Protein AF-J9D2C6-F1 (afdb_monomer_lite)

Foldseek 3Di:
DDPDDDQQEQAAPDDPVSLVVNVVVLCPDPCLVVDALVVVLVSRLVRYDPVSVVVSVVCVVVVNDDRDNVVSSVVSVCRRDVLDPVNLDDDPPDDPLRSLVVVVLSCVVSVPFQQSVLVVVCVDDDDPVLNVLSVVVRGDSVVSSVVVVVVVCVVPPDDDDDPDPDDPCVSQVVQQVDAAPQPRHGNHHVSPDPDDRPPCPPPVPPDDPFPWDWDQAPNDTDTDTDDPDDPDDDDDPVCVVSNPQPDKDWDWDWDADPVRDIDIDIDIDGD

Organism: Edhazardia aedis (strain USNM 41457) (NCBI:txid1003232)

Structure (mmCIF, N/CA/C/O backbone):
data_AF-J9D2C6-F1
#
_entry.id   AF-J9D2C6-F1
#
loop_
_atom_site.group_PDB
_atom_site.id
_atom_site.type_symbol
_atom_site.label_atom_id
_atom_site.label_alt_id
_atom_site.label_comp_id
_atom_site.label_asym_id
_atom_site.label_entity_id
_atom_site.label_seq_id
_atom_site.pdbx_PDB_ins_code
_atom_site.Cartn_x
_atom_site.Cartn_y
_atom_site.Cartn_z
_atom_site.occupancy
_atom_site.B_iso_or_equiv
_atom_site.auth_seq_id
_atom_site.auth_comp_id
_atom_site.auth_asym_id
_atom_site.auth_atom_id
_atom_site.pdbx_PDB_model_num
ATOM 1 N N . MET A 1 1 ? -28.017 14.863 22.945 1.00 35.84 1 MET A N 1
ATOM 2 C CA . MET A 1 1 ? -27.064 13.759 23.192 1.00 35.84 1 MET A CA 1
ATOM 3 C C . MET A 1 1 ? -25.724 14.142 22.586 1.00 35.84 1 MET A C 1
ATOM 5 O O . MET A 1 1 ? -25.708 14.718 21.509 1.00 35.84 1 MET A O 1
ATOM 9 N N . HIS A 1 2 ? -24.656 13.947 23.353 1.00 35.62 2 HIS A N 1
ATOM 10 C CA . HIS A 1 2 ? -23.334 14.565 23.237 1.00 35.62 2 HIS A CA 1
ATOM 11 C C . HIS A 1 2 ? -22.773 14.810 21.823 1.00 35.62 2 HIS A C 1
ATOM 13 O O . HIS A 1 2 ? -22.498 13.876 21.075 1.00 35.62 2 HIS A O 1
ATOM 19 N N . GLN A 1 3 ? -22.466 16.077 21.524 1.00 50.59 3 GLN A N 1
ATOM 20 C CA . GLN A 1 3 ? -21.352 16.417 20.639 1.00 50.59 3 GLN A CA 1
ATOM 21 C C . GLN A 1 3 ? -20.058 16.180 21.430 1.00 50.59 3 GLN A C 1
ATOM 23 O O . GLN A 1 3 ? -19.682 17.002 22.260 1.00 50.59 3 GLN A O 1
ATOM 28 N N . LEU A 1 4 ? -19.404 15.036 21.230 1.00 39.62 4 LEU A N 1
ATOM 29 C CA . LEU A 1 4 ? -18.098 14.744 21.823 1.00 39.62 4 LEU A CA 1
ATOM 30 C C . LEU A 1 4 ? -17.151 14.227 20.739 1.00 39.62 4 LEU A C 1
ATOM 32 O O . LEU A 1 4 ? -17.376 13.160 20.176 1.00 39.62 4 LEU A O 1
ATOM 36 N N . GLY A 1 5 ? -16.093 15.005 20.490 1.00 53.59 5 GLY A N 1
ATOM 37 C CA . GLY A 1 5 ? -14.896 14.614 19.745 1.00 53.59 5 GLY A CA 1
ATOM 38 C C . GLY A 1 5 ? -15.075 14.484 18.231 1.00 53.59 5 GLY A C 1
ATOM 39 O O . GLY A 1 5 ? -15.949 13.780 17.729 1.00 53.59 5 GLY A O 1
ATOM 40 N N . ARG A 1 6 ? -14.182 15.114 17.460 1.00 64.56 6 ARG A N 1
ATOM 41 C CA . ARG A 1 6 ? -13.988 14.732 16.056 1.00 64.56 6 ARG A CA 1
ATOM 42 C C . ARG A 1 6 ? -13.635 13.240 16.042 1.00 64.56 6 ARG A C 1
ATOM 44 O O . ARG A 1 6 ? -12.713 12.838 16.745 1.00 64.56 6 ARG A O 1
ATOM 51 N N . LYS A 1 7 ? -14.378 12.423 15.285 1.00 66.88 7 LYS A N 1
ATOM 52 C CA . LYS A 1 7 ? -14.065 10.991 15.138 1.00 66.88 7 LYS A CA 1
ATOM 53 C C . LYS A 1 7 ? -12.608 10.852 14.672 1.00 66.88 7 LYS A C 1
ATOM 55 O O . LYS A 1 7 ? -12.226 11.624 13.787 1.00 66.88 7 LYS A O 1
ATOM 60 N N . PRO A 1 8 ? -11.823 9.914 15.234 1.00 73.75 8 PRO A N 1
ATOM 61 C CA . PRO A 1 8 ? -10.449 9.721 14.800 1.00 73.75 8 PRO A CA 1
ATOM 62 C C . PRO A 1 8 ? -10.447 9.359 13.314 1.00 73.75 8 PRO A C 1
ATOM 64 O O . PRO A 1 8 ? -11.381 8.707 12.849 1.00 73.75 8 PRO A O 1
ATOM 67 N N . ILE A 1 9 ? -9.460 9.839 12.554 1.00 87.56 9 ILE A N 1
ATOM 68 C CA . ILE A 1 9 ? -9.399 9.629 11.098 1.00 87.56 9 ILE A CA 1
ATOM 69 C C . ILE A 1 9 ? -8.106 8.909 10.742 1.00 87.56 9 ILE A C 1
ATOM 71 O O . ILE A 1 9 ? -7.056 9.541 10.610 1.00 87.56 9 ILE A O 1
ATOM 75 N N . PHE A 1 10 ? -8.202 7.599 10.523 1.00 94.19 10 PHE A N 1
ATOM 76 C CA . PHE A 1 10 ? -7.082 6.784 10.054 1.00 94.19 10 PHE A CA 1
ATOM 77 C C . PHE A 1 10 ? -6.901 6.961 8.545 1.00 94.19 10 PHE A C 1
ATOM 79 O O . PHE A 1 10 ? -7.812 6.690 7.761 1.00 94.19 10 PHE A O 1
ATOM 86 N N . ARG A 1 11 ? -5.731 7.430 8.117 1.00 92.19 11 ARG A N 1
ATOM 87 C CA . ARG A 1 11 ? -5.411 7.658 6.702 1.00 92.19 11 ARG A CA 1
ATOM 88 C C . ARG A 1 11 ? -3.930 7.426 6.431 1.00 92.19 11 ARG A C 1
ATOM 90 O O . ARG A 1 11 ? -3.124 7.394 7.355 1.00 92.19 11 ARG A O 1
ATOM 97 N N . ARG A 1 12 ? -3.566 7.300 5.156 1.00 89.94 12 ARG A N 1
ATOM 98 C CA . ARG A 1 12 ? -2.158 7.253 4.736 1.00 89.94 12 ARG A CA 1
ATOM 99 C C . ARG A 1 12 ? -1.454 8.590 4.999 1.00 89.94 12 ARG A C 1
ATOM 101 O O . ARG A 1 12 ? -2.098 9.640 4.990 1.00 89.94 12 ARG A O 1
ATOM 108 N N . GLY A 1 13 ? -0.144 8.535 5.232 1.00 86.94 13 GLY A N 1
ATOM 109 C CA . GLY A 1 13 ? 0.701 9.709 5.469 1.00 86.94 13 GLY A CA 1
ATOM 110 C C . GLY A 1 13 ? 0.558 10.320 6.867 1.00 86.94 13 GLY A C 1
ATOM 111 O O . GLY A 1 13 ? 0.832 11.502 7.056 1.00 86.94 13 GLY A O 1
ATOM 112 N N . MET A 1 14 ? 0.087 9.557 7.858 1.00 90.31 14 MET A N 1
ATOM 113 C CA . MET A 1 14 ? 0.054 10.032 9.245 1.00 90.31 14 MET A CA 1
ATOM 114 C C . MET A 1 14 ? 1.447 9.962 9.882 1.00 90.31 14 MET A C 1
ATOM 116 O O . MET A 1 14 ? 2.245 9.089 9.557 1.00 90.31 14 MET A O 1
ATOM 120 N N . SER A 1 15 ? 1.729 10.850 10.839 1.00 92.12 15 SER A N 1
ATOM 121 C CA . SER A 1 15 ? 2.907 10.715 11.703 1.00 92.12 15 SER A CA 1
ATOM 122 C C . SER A 1 15 ? 2.671 9.648 12.777 1.00 92.12 15 SER A C 1
ATOM 124 O O . SER A 1 15 ? 1.530 9.418 13.189 1.00 92.12 15 SER A O 1
ATOM 126 N N . GLU A 1 16 ? 3.741 9.028 13.292 1.00 91.56 16 GLU A N 1
ATOM 127 C CA . GLU A 1 16 ? 3.624 8.040 14.379 1.00 91.56 16 GLU A CA 1
ATOM 128 C C . GLU A 1 16 ? 2.909 8.605 15.607 1.00 91.56 16 GLU A C 1
ATOM 130 O O . GLU A 1 16 ? 2.091 7.921 16.220 1.00 91.56 16 GLU A O 1
ATOM 135 N N . LYS A 1 17 ? 3.201 9.862 15.958 1.00 92.44 17 LYS A N 1
ATOM 136 C CA . LYS A 1 17 ? 2.565 10.546 17.084 1.00 92.44 17 LYS A CA 1
ATOM 137 C C . LYS A 1 17 ? 1.059 10.665 16.869 1.00 92.44 17 LYS A C 1
ATOM 139 O O . LYS A 1 17 ? 0.297 10.276 17.748 1.00 92.44 17 LYS A O 1
ATOM 144 N N . ASN A 1 18 ? 0.636 11.160 15.705 1.00 91.25 18 ASN A N 1
ATOM 145 C CA . ASN A 1 18 ? -0.784 11.347 15.413 1.00 91.25 18 ASN A CA 1
ATOM 146 C C . ASN A 1 18 ? -1.513 10.006 15.388 1.00 91.25 18 ASN A C 1
ATOM 148 O O . ASN A 1 18 ? -2.564 9.878 16.000 1.00 91.25 18 ASN A O 1
ATOM 152 N N . LEU A 1 19 ? -0.925 8.984 14.767 1.00 94.00 19 LEU A N 1
ATOM 153 C CA . LEU A 1 19 ? -1.517 7.653 14.738 1.00 94.00 19 LEU A CA 1
ATOM 154 C C . LEU A 1 19 ? -1.694 7.054 16.144 1.00 94.00 19 LEU A C 1
ATOM 156 O O . LEU A 1 19 ? -2.744 6.486 16.439 1.00 94.00 19 LEU A O 1
ATOM 160 N N . LYS A 1 20 ? -0.694 7.202 17.023 1.00 93.75 20 LYS A N 1
ATOM 161 C CA . LYS A 1 20 ? -0.788 6.762 18.425 1.00 93.75 20 LYS A CA 1
ATOM 162 C C . LYS A 1 20 ? -1.892 7.503 19.179 1.00 93.75 20 LYS A C 1
ATOM 164 O O . LYS A 1 20 ? -2.616 6.867 19.937 1.00 93.75 20 LYS A O 1
ATOM 169 N N . ILE A 1 21 ? -2.041 8.810 18.945 1.00 92.31 21 ILE A N 1
ATOM 170 C CA . ILE A 1 21 ? -3.141 9.603 19.508 1.00 92.31 21 ILE A CA 1
ATOM 171 C C . ILE A 1 21 ? -4.486 9.053 19.020 1.00 92.31 21 ILE A C 1
ATOM 173 O O . ILE A 1 21 ? -5.340 8.765 19.850 1.00 92.31 21 ILE A O 1
ATOM 177 N N . GLU A 1 22 ? -4.671 8.830 17.715 1.00 93.75 22 GLU A N 1
ATOM 178 C CA . GLU A 1 22 ? -5.946 8.317 17.187 1.00 93.75 22 GLU A CA 1
ATOM 179 C C . GLU A 1 22 ? -6.296 6.926 17.737 1.00 93.75 22 GLU A C 1
ATOM 181 O O . GLU A 1 22 ? -7.450 6.673 18.089 1.00 93.75 22 GLU A O 1
ATOM 186 N N . PHE A 1 23 ? -5.312 6.027 17.863 1.00 94.81 23 PHE A N 1
ATOM 187 C CA . PHE A 1 23 ? -5.527 4.730 18.510 1.00 94.81 23 PHE A CA 1
ATOM 188 C C . PHE A 1 23 ? -5.900 4.873 19.982 1.00 94.81 23 PHE A C 1
ATOM 190 O O . PHE A 1 23 ? -6.826 4.204 20.426 1.00 94.81 23 PHE A O 1
ATOM 197 N N . PHE A 1 24 ? -5.226 5.754 20.722 1.00 93.19 24 PHE A N 1
ATOM 198 C CA . PHE A 1 24 ? -5.540 6.008 22.125 1.00 93.19 24 PHE A CA 1
ATOM 199 C C . PHE A 1 24 ? -6.967 6.551 22.294 1.00 93.19 24 PHE A C 1
ATOM 201 O O . PHE A 1 24 ? -7.720 6.063 23.133 1.00 93.19 24 PHE A O 1
ATOM 208 N N . MET A 1 25 ? -7.373 7.502 21.445 1.00 92.00 25 MET A N 1
ATOM 209 C CA . MET A 1 25 ? -8.734 8.047 21.447 1.00 92.00 25 MET A CA 1
ATOM 210 C C . MET A 1 25 ? -9.785 6.986 21.098 1.00 92.00 25 MET A C 1
ATOM 212 O O . MET A 1 25 ? -10.877 7.004 21.658 1.00 92.00 25 MET A O 1
ATOM 216 N N . LEU A 1 26 ? -9.470 6.060 20.185 1.00 91.94 26 LEU A N 1
ATOM 217 C CA . LEU A 1 26 ? -10.351 4.947 19.825 1.00 91.94 26 LEU A CA 1
ATOM 218 C C . LEU A 1 26 ? -10.494 3.934 20.969 1.00 91.94 26 LEU A C 1
ATOM 220 O O . LEU A 1 26 ? -11.609 3.532 21.293 1.00 91.94 26 LEU A O 1
ATOM 224 N N . GLU A 1 27 ? -9.373 3.518 21.559 1.00 91.75 27 GLU A N 1
ATOM 225 C CA . GLU A 1 27 ? -9.326 2.511 22.625 1.00 91.75 27 GLU A CA 1
ATOM 226 C C . GLU A 1 27 ? -9.949 3.025 23.935 1.00 91.75 27 GLU A C 1
ATOM 228 O O . GLU A 1 27 ? -10.437 2.229 24.735 1.00 91.75 27 GLU A O 1
ATOM 233 N N . GLY A 1 28 ? -9.999 4.348 24.123 1.00 88.69 28 GLY A N 1
ATOM 234 C CA . GLY A 1 28 ? -10.695 5.011 25.227 1.00 88.69 28 GLY A CA 1
ATOM 235 C C . GLY A 1 28 ? -12.205 5.201 25.033 1.00 88.69 28 GLY A C 1
ATOM 236 O O . GLY A 1 28 ? -12.854 5.742 25.927 1.00 88.69 28 GLY A O 1
ATOM 237 N N . LEU A 1 29 ? -12.782 4.799 23.892 1.00 88.12 29 LEU A N 1
ATOM 238 C CA . LEU A 1 29 ? -14.234 4.854 23.707 1.00 88.12 29 LEU A CA 1
ATOM 239 C C . LEU A 1 29 ? -14.937 3.877 24.649 1.00 88.12 29 LEU A C 1
ATOM 241 O O . LEU A 1 29 ? -14.507 2.734 24.828 1.00 88.12 29 LEU A O 1
ATOM 245 N N . ASP A 1 30 ? -16.072 4.314 25.190 1.00 86.56 30 ASP A N 1
ATOM 246 C CA . ASP A 1 30 ? -16.874 3.475 26.069 1.00 86.56 30 ASP A CA 1
ATOM 247 C C . ASP A 1 30 ? -17.292 2.169 25.369 1.00 86.56 30 ASP A C 1
ATOM 249 O O . ASP A 1 30 ? -17.636 2.139 24.181 1.00 86.56 30 ASP A O 1
ATOM 253 N N . GLY A 1 31 ? -17.176 1.062 26.099 1.00 87.00 31 GLY A N 1
ATOM 254 C CA . GLY A 1 31 ? -17.423 -0.284 25.589 1.00 87.00 31 GLY A CA 1
ATOM 255 C C . GLY A 1 31 ? -16.422 -0.807 24.546 1.00 87.00 31 GLY A C 1
ATOM 256 O O . GLY A 1 31 ? -16.594 -1.938 24.095 1.00 87.00 31 GLY A O 1
ATOM 257 N N . PHE A 1 32 ? -15.370 -0.070 24.155 1.00 90.50 32 PHE A N 1
ATOM 258 C CA . PHE A 1 32 ? -14.419 -0.549 23.136 1.00 90.50 32 PHE A CA 1
ATOM 259 C C . PHE A 1 32 ? -13.706 -1.837 23.561 1.00 90.50 32 PHE A C 1
ATOM 261 O O . PHE A 1 32 ? -13.632 -2.794 22.791 1.00 90.50 32 PHE A O 1
ATOM 268 N N . ASN A 1 33 ? -13.223 -1.897 24.803 1.00 88.19 33 ASN A N 1
ATOM 269 C CA . ASN A 1 33 ? -12.476 -3.053 25.302 1.00 88.19 33 ASN A CA 1
ATOM 270 C C . ASN A 1 33 ? -13.315 -4.339 25.342 1.00 88.19 33 ASN A C 1
ATOM 272 O O . ASN A 1 33 ? -12.767 -5.412 25.083 1.00 88.19 33 ASN A O 1
ATOM 276 N N . GLY A 1 34 ? -14.626 -4.221 25.577 1.00 89.00 34 GLY A N 1
ATOM 277 C CA . GLY A 1 34 ? -15.567 -5.345 25.617 1.00 89.00 34 GLY A CA 1
ATOM 278 C C . GLY A 1 34 ? -16.020 -5.860 24.247 1.00 89.00 34 GLY A C 1
ATOM 279 O O . GLY A 1 34 ? -16.673 -6.897 24.183 1.00 89.00 34 GLY A O 1
ATOM 280 N N . LYS A 1 35 ? -15.685 -5.170 23.148 1.00 92.12 35 LYS A N 1
ATOM 281 C CA . LYS A 1 35 ? -16.020 -5.618 21.787 1.00 92.12 35 LYS A CA 1
ATOM 282 C C . LYS A 1 35 ? -15.174 -6.816 21.355 1.00 92.12 35 LYS A C 1
ATOM 284 O O . LYS A 1 35 ? -14.002 -6.941 21.733 1.00 92.12 35 LYS A O 1
ATOM 289 N N . ASP A 1 36 ? -15.756 -7.652 20.500 1.00 95.00 36 ASP A N 1
ATOM 290 C CA . ASP A 1 36 ? -15.035 -8.713 19.801 1.00 95.00 36 ASP A CA 1
ATOM 291 C C . ASP A 1 36 ? -13.979 -8.122 18.847 1.00 95.00 36 ASP A C 1
ATOM 293 O O . ASP A 1 36 ? -14.018 -6.943 18.470 1.00 95.00 36 ASP A O 1
ATOM 297 N N . THR A 1 37 ? -12.995 -8.934 18.452 1.00 94.00 37 THR A N 1
ATOM 298 C CA . THR A 1 37 ? -11.908 -8.459 17.584 1.00 94.00 37 THR A CA 1
ATOM 299 C C . THR A 1 37 ? -12.453 -7.917 16.262 1.00 94.00 37 THR A C 1
ATOM 301 O O . THR A 1 37 ? -12.012 -6.867 15.794 1.00 94.00 37 THR A O 1
ATOM 304 N N . ARG A 1 38 ? -13.463 -8.575 15.680 1.00 94.94 38 ARG A N 1
ATOM 305 C CA . ARG A 1 38 ? -14.041 -8.174 14.395 1.00 94.94 38 ARG A CA 1
ATOM 306 C C . ARG A 1 38 ? -14.782 -6.838 14.483 1.00 94.94 38 ARG A C 1
ATOM 308 O O . ARG A 1 38 ? -14.632 -6.031 13.556 1.00 94.94 38 ARG A O 1
ATOM 315 N N . ALA A 1 39 ? -15.524 -6.544 15.556 1.00 94.25 39 ALA A N 1
ATOM 316 C CA . ALA A 1 39 ? -16.101 -5.213 15.736 1.00 94.25 39 ALA A CA 1
ATOM 317 C C . ALA A 1 39 ? -15.014 -4.175 16.011 1.00 94.25 39 ALA A C 1
ATOM 319 O O . ALA A 1 39 ? -15.063 -3.113 15.398 1.00 94.25 39 ALA A O 1
ATOM 320 N N . LYS A 1 40 ? -13.987 -4.478 16.821 1.00 95.38 40 LYS A N 1
ATOM 321 C CA . LYS A 1 40 ? -12.846 -3.559 17.033 1.00 95.38 40 LYS A CA 1
ATOM 322 C C . LYS A 1 40 ? -12.195 -3.144 15.710 1.00 95.38 40 LYS A C 1
ATOM 324 O O . LYS A 1 40 ? -11.980 -1.957 15.474 1.00 95.38 40 LYS A O 1
ATOM 329 N N . MET A 1 41 ? -11.960 -4.095 14.806 1.00 96.38 41 MET A N 1
ATOM 330 C CA . MET A 1 41 ? -11.455 -3.816 13.454 1.00 96.38 41 MET A CA 1
ATOM 331 C C . MET A 1 41 ? -12.410 -2.940 12.635 1.00 96.38 41 MET A C 1
ATOM 333 O O . MET A 1 41 ? -11.985 -1.999 11.964 1.00 96.38 41 MET A O 1
ATOM 337 N N . THR A 1 42 ? -13.712 -3.215 12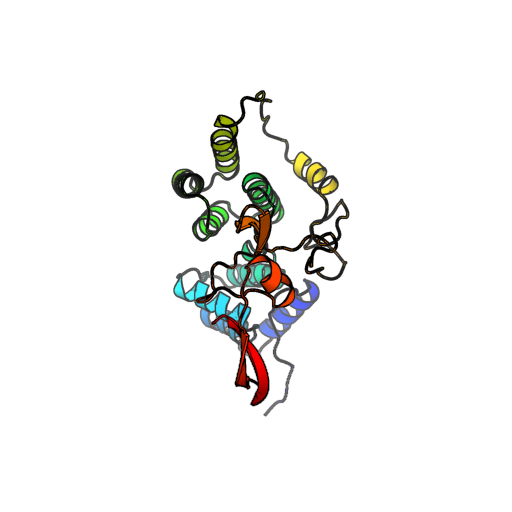.721 1.00 94.50 42 THR A N 1
ATOM 338 C CA . THR A 1 42 ? -14.751 -2.446 12.016 1.00 94.50 42 THR A CA 1
ATOM 339 C C . THR A 1 42 ? -14.808 -1.001 12.502 1.00 94.50 42 THR A C 1
ATOM 341 O O . THR A 1 42 ? -14.972 -0.088 11.697 1.00 94.50 42 THR A O 1
ATOM 344 N N . GLU A 1 43 ? -14.622 -0.767 13.803 1.00 94.00 43 GLU A N 1
ATOM 345 C CA . GLU A 1 43 ? -14.589 0.580 14.376 1.00 94.00 43 GLU A CA 1
ATOM 346 C C . GLU A 1 43 ? -13.454 1.425 13.782 1.00 94.00 43 GLU A C 1
ATOM 348 O O . GLU A 1 43 ? -13.663 2.619 13.543 1.00 94.00 43 GLU A O 1
ATOM 353 N N . VAL A 1 44 ? -12.295 0.813 13.500 1.00 94.88 44 VAL A N 1
ATOM 354 C CA . VAL A 1 44 ? -11.184 1.456 12.778 1.00 94.88 44 VAL A CA 1
ATOM 355 C C . VAL A 1 44 ? -11.578 1.744 11.334 1.00 94.88 44 VAL A C 1
ATOM 357 O O . VAL A 1 44 ? -11.414 2.873 10.880 1.00 94.88 44 VAL A O 1
ATOM 360 N N . ALA A 1 45 ? -12.133 0.756 10.623 1.00 93.94 45 ALA A N 1
ATOM 361 C CA . ALA A 1 45 ? -12.500 0.892 9.214 1.00 93.94 45 ALA A CA 1
ATOM 362 C C . ALA A 1 45 ? -13.538 2.001 8.975 1.00 93.94 45 ALA A C 1
ATOM 364 O O . ALA A 1 45 ? -13.344 2.858 8.116 1.00 93.94 45 ALA A O 1
ATOM 365 N N . ILE A 1 46 ? -14.597 2.054 9.790 1.00 92.50 46 ILE A N 1
ATOM 366 C CA . ILE A 1 46 ? -15.642 3.094 9.728 1.00 92.50 46 ILE A CA 1
ATOM 367 C C . ILE A 1 46 ? -15.056 4.499 9.932 1.00 92.50 46 ILE A C 1
ATOM 369 O O . ILE A 1 46 ? -15.561 5.481 9.388 1.00 92.50 46 ILE A O 1
ATOM 373 N N . ARG A 1 47 ? -13.990 4.592 10.727 1.00 92.56 47 ARG A N 1
ATOM 374 C CA . ARG A 1 47 ? -13.269 5.826 11.058 1.00 92.56 47 ARG A CA 1
ATOM 375 C C . ARG A 1 47 ? -12.066 6.071 10.142 1.00 92.56 47 ARG A C 1
ATOM 377 O O . ARG A 1 47 ? -11.303 7.006 10.352 1.00 92.56 47 ARG A O 1
ATOM 384 N N . GLY A 1 48 ? -11.879 5.239 9.126 1.00 92.25 48 GLY A N 1
ATOM 385 C CA . GLY A 1 48 ? -10.821 5.383 8.143 1.00 92.25 48 GLY A CA 1
ATOM 386 C C . GLY A 1 48 ? -11.199 6.285 6.973 1.00 92.25 48 GLY A C 1
ATOM 387 O O . GLY A 1 48 ? -12.372 6.536 6.691 1.00 92.25 48 GLY A O 1
ATOM 388 N N . SER A 1 49 ? -10.178 6.730 6.242 1.00 92.94 49 SER A N 1
ATOM 389 C CA . SER A 1 49 ? -10.321 7.238 4.874 1.00 92.94 49 SER A CA 1
ATOM 390 C C . SER A 1 49 ? -10.936 6.188 3.943 1.00 92.94 49 SER A C 1
ATOM 392 O O . SER A 1 49 ? -10.862 4.996 4.237 1.00 92.94 49 SER A O 1
ATOM 394 N N . GLU A 1 50 ? -11.436 6.605 2.779 1.00 90.75 50 GLU A N 1
ATOM 395 C CA . GLU A 1 50 ? -12.009 5.684 1.784 1.00 90.75 50 GLU A CA 1
ATOM 396 C C . GLU A 1 50 ? -11.031 4.570 1.381 1.00 90.75 50 GLU A C 1
ATOM 398 O O . GLU A 1 50 ? -11.359 3.394 1.497 1.00 90.75 50 GLU A O 1
ATOM 403 N N . ASN A 1 51 ? -9.769 4.924 1.117 1.00 89.75 51 ASN A N 1
ATOM 404 C CA . ASN A 1 51 ? -8.703 3.959 0.823 1.00 89.75 51 ASN A CA 1
ATOM 405 C C . ASN A 1 51 ? -8.498 2.912 1.935 1.00 89.75 51 ASN A C 1
ATOM 407 O O . ASN A 1 51 ? -8.004 1.821 1.671 1.00 89.75 51 ASN A O 1
ATOM 411 N N . LEU A 1 52 ? -8.803 3.252 3.194 1.00 92.62 52 LEU A N 1
ATOM 412 C CA . LEU A 1 52 ? -8.688 2.317 4.318 1.00 92.62 52 LEU A CA 1
ATOM 413 C C . LEU A 1 52 ? -9.889 1.371 4.368 1.00 92.62 52 LEU A C 1
ATOM 415 O O . LEU A 1 52 ? -9.717 0.202 4.702 1.00 92.62 52 LEU A O 1
ATOM 419 N N . LYS A 1 53 ? -11.086 1.853 4.020 1.00 94.00 53 LYS A N 1
ATOM 420 C CA . LYS A 1 53 ? -12.286 1.015 3.918 1.00 94.00 53 LYS A CA 1
ATOM 421 C C . LYS A 1 53 ? -12.161 0.011 2.781 1.00 94.00 53 LYS A C 1
ATOM 423 O O . LYS A 1 53 ? -12.444 -1.159 3.003 1.00 94.00 53 LYS A O 1
ATOM 428 N N . GLU A 1 54 ? -11.698 0.453 1.611 1.00 92.12 54 GLU A N 1
ATOM 429 C CA . GLU A 1 54 ? -11.406 -0.429 0.475 1.00 92.12 54 GLU A CA 1
ATOM 430 C C . GLU A 1 54 ? -10.372 -1.486 0.871 1.00 92.12 54 GLU A C 1
ATOM 432 O O . GLU A 1 54 ? -10.625 -2.680 0.738 1.00 92.12 54 GLU A O 1
ATOM 437 N N . TRP A 1 55 ? -9.257 -1.062 1.476 1.00 92.75 55 TRP A N 1
ATOM 438 C CA . TRP A 1 55 ? -8.229 -1.974 1.983 1.00 92.75 55 TRP A CA 1
ATOM 439 C C . TRP A 1 55 ? -8.776 -2.982 3.007 1.00 92.75 55 TRP A C 1
ATOM 441 O O . TRP A 1 55 ? -8.439 -4.164 2.967 1.00 92.75 55 TRP A O 1
ATOM 451 N N . PHE A 1 56 ? -9.648 -2.540 3.915 1.00 95.19 56 PHE A N 1
ATOM 452 C CA . PHE A 1 56 ? -10.291 -3.414 4.892 1.00 95.19 56 PHE A CA 1
ATOM 453 C C . PHE A 1 56 ? -11.261 -4.411 4.242 1.00 95.19 56 PHE A C 1
ATOM 455 O O . PHE A 1 56 ? -11.298 -5.577 4.635 1.00 95.19 56 PHE A O 1
ATOM 462 N N . TYR A 1 57 ? -12.027 -3.966 3.243 1.00 94.31 57 TYR A N 1
ATOM 463 C CA . TYR A 1 57 ? -12.921 -4.815 2.461 1.00 94.31 57 TYR A CA 1
ATOM 464 C C . TYR A 1 57 ? -12.144 -5.892 1.699 1.00 94.31 57 TYR A C 1
ATOM 466 O O . TYR A 1 57 ? -12.494 -7.064 1.807 1.00 94.31 57 TYR A O 1
ATOM 474 N N . GLU A 1 58 ? -11.063 -5.525 1.005 1.00 90.69 58 GLU A N 1
ATOM 475 C CA . GLU A 1 58 ? -10.206 -6.473 0.284 1.00 90.69 58 GLU A CA 1
ATOM 476 C C . GLU A 1 58 ? -9.630 -7.538 1.223 1.00 90.69 58 GLU A C 1
ATOM 478 O O . GLU A 1 58 ? -9.685 -8.725 0.915 1.00 90.69 58 GLU A O 1
ATOM 483 N N . LEU A 1 59 ? -9.136 -7.142 2.403 1.00 91.00 59 LEU A N 1
ATOM 484 C CA . LEU A 1 59 ? -8.643 -8.095 3.402 1.00 91.00 59 LEU A CA 1
ATOM 485 C C . LEU A 1 59 ? -9.731 -9.045 3.902 1.00 91.00 59 LEU A C 1
ATOM 487 O O . LEU A 1 59 ? -9.450 -10.218 4.134 1.00 91.00 59 LEU A O 1
ATOM 491 N N . GLY A 1 60 ? -10.951 -8.542 4.093 1.00 92.62 60 GLY A N 1
ATOM 492 C CA . GLY A 1 60 ? -12.093 -9.361 4.486 1.00 92.62 60 GLY A CA 1
ATOM 493 C C . GLY A 1 60 ? -12.514 -10.336 3.389 1.00 92.62 60 GLY A C 1
ATOM 494 O O . GLY A 1 60 ? -12.731 -11.507 3.679 1.00 92.62 60 GLY A O 1
ATOM 495 N N . SER A 1 61 ? -12.585 -9.866 2.142 1.00 91.50 61 SER A N 1
ATOM 496 C CA . SER A 1 61 ? -12.951 -10.679 0.978 1.00 91.50 61 SER A CA 1
ATOM 497 C C . SER A 1 61 ? -11.913 -11.756 0.658 1.00 91.50 61 SER A C 1
ATOM 499 O O . SER A 1 61 ? -12.282 -12.822 0.181 1.00 91.50 61 SER A O 1
ATOM 501 N N . ASP A 1 62 ? -10.632 -11.482 0.915 1.00 87.88 62 ASP A N 1
ATOM 502 C CA . ASP A 1 62 ? -9.526 -12.424 0.714 1.00 87.88 62 ASP A CA 1
ATOM 503 C C . ASP A 1 62 ? -9.311 -13.373 1.919 1.00 87.88 62 ASP A C 1
ATOM 505 O O . ASP A 1 62 ? -8.335 -14.121 1.918 1.00 87.88 62 ASP A O 1
ATOM 509 N N . GLU A 1 63 ? -10.147 -13.311 2.966 1.00 90.62 63 GLU A N 1
ATOM 510 C CA . GLU A 1 63 ? -9.984 -14.063 4.229 1.00 90.62 63 GLU A CA 1
ATOM 511 C C . GLU A 1 63 ? -8.621 -13.834 4.923 1.00 90.62 63 GLU A C 1
ATOM 513 O O . GLU A 1 63 ? -8.062 -14.705 5.585 1.00 90.62 63 GLU A O 1
ATOM 518 N N . LYS A 1 64 ? -8.069 -12.621 4.792 1.00 88.94 64 LYS A N 1
ATOM 519 C CA . LYS A 1 64 ? -6.750 -12.217 5.324 1.00 88.94 64 LYS A CA 1
ATOM 520 C C . LYS A 1 64 ? -6.820 -11.324 6.559 1.00 88.94 64 LYS A C 1
ATOM 522 O O . LYS A 1 64 ? -5.803 -10.768 6.979 1.00 88.94 64 LYS A O 1
ATOM 527 N N . LEU A 1 65 ? -8.007 -11.130 7.130 1.00 92.88 65 LEU A N 1
ATOM 528 C CA . LEU A 1 65 ? -8.131 -10.426 8.403 1.00 92.88 65 LEU A CA 1
ATOM 529 C C . LEU A 1 65 ? -7.499 -11.271 9.520 1.00 92.88 65 LEU A C 1
ATOM 531 O O . LEU A 1 65 ? -7.788 -12.463 9.612 1.00 92.88 65 LEU A O 1
ATOM 535 N N . PRO A 1 66 ? -6.644 -10.687 10.375 1.00 93.12 66 PRO A N 1
ATOM 536 C CA . PRO A 1 66 ? -6.000 -11.450 11.435 1.00 93.12 66 PRO A CA 1
ATOM 537 C C . PRO A 1 66 ? -7.002 -11.808 12.542 1.00 93.12 66 PRO A C 1
ATOM 539 O O . PRO A 1 66 ? -8.007 -11.126 12.730 1.00 93.12 66 PRO A O 1
ATOM 542 N N . SER A 1 67 ? -6.709 -12.849 13.322 1.00 92.25 67 SER A N 1
ATOM 543 C CA . SER A 1 67 ? -7.519 -13.238 14.488 1.00 92.25 67 SER A CA 1
ATOM 544 C C . SER A 1 67 ? -7.361 -12.282 15.675 1.00 92.25 67 SER A C 1
ATOM 546 O O . SER A 1 67 ? -8.271 -12.154 16.496 1.00 92.25 67 SER A O 1
ATOM 548 N N . ASP A 1 68 ? -6.222 -11.584 15.752 1.00 94.81 68 ASP A N 1
ATOM 549 C CA . ASP A 1 68 ? -5.834 -10.799 16.923 1.00 94.81 68 ASP A CA 1
ATOM 550 C C . ASP A 1 68 ? -5.856 -9.294 16.662 1.00 94.81 68 ASP A C 1
ATOM 552 O O . ASP A 1 68 ? -5.408 -8.794 15.623 1.00 94.81 68 ASP A O 1
ATOM 556 N N . TRP A 1 69 ? -6.273 -8.546 17.685 1.00 94.31 69 TRP A N 1
ATOM 557 C CA . TRP A 1 69 ? -6.265 -7.083 17.664 1.00 94.31 69 TRP A CA 1
ATOM 558 C C . TRP A 1 69 ? -4.859 -6.505 17.462 1.00 94.31 69 TRP A C 1
ATOM 560 O O . TRP A 1 69 ? -4.686 -5.547 16.713 1.00 94.31 69 TRP A O 1
ATOM 570 N N . VAL A 1 70 ? -3.845 -7.108 18.089 1.00 9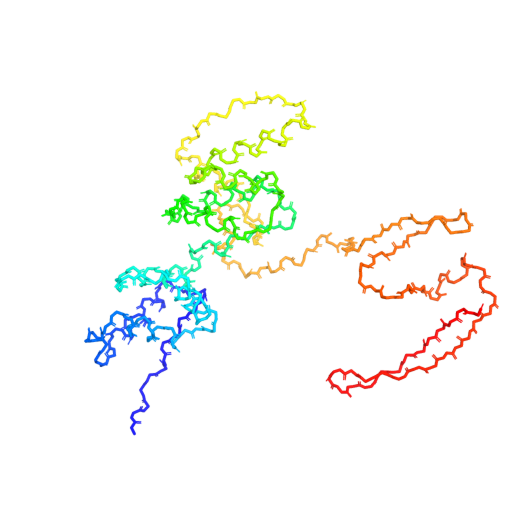3.62 70 VAL A N 1
ATOM 571 C CA . VAL A 1 70 ? -2.448 -6.646 18.017 1.00 93.62 70 VAL A CA 1
ATOM 572 C C . VAL A 1 70 ? -1.922 -6.713 16.581 1.00 93.62 70 VAL A C 1
ATOM 574 O O . VAL A 1 70 ? -1.351 -5.740 16.083 1.00 93.62 70 VAL A O 1
ATOM 577 N N . HIS A 1 71 ? -2.173 -7.828 15.891 1.00 92.44 71 HIS A N 1
ATOM 578 C CA . HIS A 1 71 ? -1.800 -8.011 14.491 1.00 92.44 71 HIS A CA 1
ATOM 579 C C . HIS A 1 71 ? -2.521 -7.006 13.585 1.00 92.44 71 HIS A C 1
ATOM 581 O O . HIS A 1 71 ? -1.883 -6.343 12.767 1.00 92.44 71 HIS A O 1
ATOM 587 N N . PHE A 1 72 ? -3.829 -6.812 13.779 1.00 95.31 72 PHE A N 1
ATOM 588 C CA . PHE A 1 72 ? -4.581 -5.820 13.011 1.00 95.31 72 PHE A CA 1
ATOM 589 C C . PHE A 1 72 ? -4.074 -4.391 13.233 1.00 95.31 72 PHE A C 1
ATOM 591 O O . PHE A 1 72 ? -3.890 -3.644 12.272 1.00 95.31 72 PHE A O 1
ATOM 598 N N . LYS A 1 73 ? -3.787 -4.016 14.486 1.00 94.75 73 LYS A N 1
ATOM 599 C CA . LYS A 1 73 ? -3.220 -2.707 14.833 1.00 94.75 73 LYS A CA 1
ATOM 600 C C . LYS A 1 73 ? -1.912 -2.477 14.081 1.00 94.75 73 LYS A C 1
ATOM 602 O O . LYS A 1 73 ? -1.744 -1.423 13.475 1.00 94.75 73 LYS A O 1
ATOM 607 N N . LYS A 1 74 ? -1.044 -3.494 14.003 1.00 92.12 74 LYS A N 1
ATOM 608 C CA . LYS A 1 74 ? 0.194 -3.444 13.210 1.00 92.12 74 LYS A CA 1
ATOM 609 C C . LYS A 1 74 ? -0.062 -3.249 11.714 1.00 92.12 74 LYS A C 1
ATOM 611 O O . LYS A 1 74 ? 0.641 -2.474 11.068 1.00 92.12 74 LYS A O 1
ATOM 616 N N . MET A 1 75 ? -1.066 -3.918 11.155 1.00 92.06 75 MET A N 1
ATOM 617 C CA . MET A 1 75 ? -1.433 -3.756 9.745 1.00 92.06 75 MET A CA 1
ATOM 618 C C . MET A 1 75 ? -1.926 -2.335 9.446 1.00 92.06 75 MET A C 1
ATOM 620 O O . MET A 1 75 ? -1.485 -1.726 8.473 1.00 92.06 75 MET A O 1
ATOM 624 N N . VAL A 1 76 ? -2.778 -1.779 10.311 1.00 94.19 76 VAL A N 1
ATOM 625 C CA . VAL A 1 76 ? -3.258 -0.393 10.201 1.00 94.19 76 VAL A CA 1
ATOM 626 C C . VAL A 1 76 ? -2.119 0.606 10.413 1.00 94.19 76 VAL A C 1
ATOM 628 O O . VAL A 1 76 ? -2.061 1.614 9.712 1.00 94.19 76 VAL A O 1
ATOM 631 N N . GLU A 1 77 ? -1.179 0.331 11.323 1.00 92.94 77 GLU A N 1
ATOM 632 C CA . GLU A 1 77 ? 0.048 1.122 11.461 1.00 92.94 77 GLU A CA 1
ATOM 633 C C . GLU A 1 77 ? 0.850 1.140 10.170 1.00 92.94 77 GLU A C 1
ATOM 635 O O . GLU A 1 77 ? 1.227 2.209 9.695 1.00 92.94 77 GLU A O 1
ATOM 640 N N . ASN A 1 78 ? 1.071 -0.027 9.570 1.00 90.00 78 ASN A N 1
ATOM 641 C CA . ASN A 1 78 ? 1.803 -0.114 8.319 1.00 90.00 78 ASN A CA 1
ATOM 642 C C . ASN A 1 78 ? 1.073 0.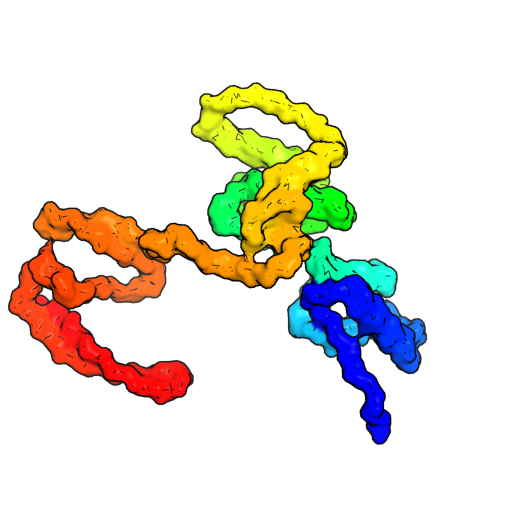627 7.195 1.00 90.00 78 ASN A C 1
ATOM 644 O O . ASN A 1 78 ? 1.716 1.343 6.437 1.00 90.00 78 ASN A O 1
ATOM 648 N N . PHE A 1 79 ? -0.255 0.538 7.127 1.00 91.44 79 PHE A N 1
ATOM 649 C CA . PHE A 1 79 ? -1.056 1.288 6.163 1.00 91.44 79 PHE A CA 1
ATOM 650 C C . PHE A 1 79 ? -0.933 2.809 6.368 1.00 91.44 79 PHE A C 1
ATOM 652 O O . PHE A 1 79 ? -0.579 3.542 5.440 1.00 91.44 79 PHE A O 1
ATOM 659 N N . CYS A 1 80 ? -1.197 3.297 7.584 1.00 91.88 80 CYS A N 1
ATOM 660 C CA . CYS A 1 80 ? -1.238 4.727 7.897 1.00 91.88 80 CYS A CA 1
ATOM 661 C C . CYS A 1 80 ? 0.143 5.389 7.796 1.00 91.88 80 CYS A C 1
ATOM 663 O O . CYS A 1 80 ? 0.249 6.524 7.332 1.00 91.88 80 CYS A O 1
ATOM 665 N N . LEU A 1 81 ? 1.197 4.664 8.182 1.00 88.88 81 LEU A N 1
ATOM 666 C CA . LEU A 1 81 ? 2.595 5.094 8.078 1.00 88.88 81 LEU A CA 1
ATOM 667 C C . LEU A 1 81 ? 3.221 4.743 6.721 1.00 88.88 81 LEU A C 1
ATOM 669 O O . LEU A 1 81 ? 4.432 4.902 6.552 1.00 88.88 81 LEU A O 1
ATOM 673 N N . GLU A 1 82 ? 2.441 4.219 5.768 1.00 84.69 82 GLU A N 1
ATOM 674 C CA . GLU A 1 82 ? 2.884 3.856 4.414 1.00 84.69 82 GLU A CA 1
ATOM 675 C C . GLU A 1 82 ? 4.051 2.834 4.391 1.00 84.69 82 GLU A C 1
ATOM 677 O O . GLU A 1 82 ? 4.926 2.863 3.529 1.00 84.69 82 GLU A O 1
ATOM 682 N N . ARG A 1 83 ? 4.162 1.957 5.394 1.00 82.81 83 ARG A N 1
ATOM 683 C CA . ARG A 1 83 ? 5.219 0.926 5.535 1.00 82.81 83 ARG A CA 1
ATOM 684 C C . ARG A 1 83 ? 4.904 -0.381 4.801 1.00 82.81 83 ARG A C 1
ATOM 686 O O . ARG A 1 83 ? 5.612 -1.363 4.975 1.00 82.81 83 ARG A O 1
ATOM 693 N N . ASP A 1 84 ? 3.856 -0.405 3.989 1.00 83.06 84 ASP A N 1
ATOM 694 C CA . ASP A 1 84 ? 3.428 -1.578 3.233 1.00 83.06 84 ASP A CA 1
ATOM 695 C C . ASP A 1 84 ? 3.938 -1.588 1.777 1.00 83.06 84 ASP A C 1
ATOM 697 O O . ASP A 1 84 ? 4.328 -0.561 1.218 1.00 83.06 84 ASP A O 1
ATOM 701 N N . LEU A 1 85 ? 3.903 -2.765 1.139 1.00 83.25 85 LEU A N 1
ATOM 702 C CA . LEU A 1 85 ? 4.417 -2.976 -0.222 1.00 83.25 85 LEU A CA 1
ATOM 703 C C . LEU A 1 85 ? 3.687 -2.158 -1.306 1.00 83.25 85 LEU A C 1
ATOM 705 O O . LEU A 1 85 ? 4.254 -1.943 -2.373 1.00 83.25 85 LEU A O 1
ATOM 709 N N . SER A 1 86 ? 2.472 -1.645 -1.064 1.00 77.50 86 SER A N 1
ATOM 710 C CA . SER A 1 86 ? 1.761 -0.835 -2.075 1.00 77.50 86 SER A CA 1
ATOM 711 C C . SER A 1 86 ? 2.478 0.475 -2.426 1.00 77.50 86 SER A C 1
ATOM 713 O O . SER A 1 86 ? 2.219 1.075 -3.475 1.00 77.50 86 SER A O 1
ATOM 715 N N . GLN A 1 87 ? 3.378 0.920 -1.548 1.00 79.12 87 GLN A N 1
ATOM 716 C CA . GLN A 1 87 ? 4.142 2.150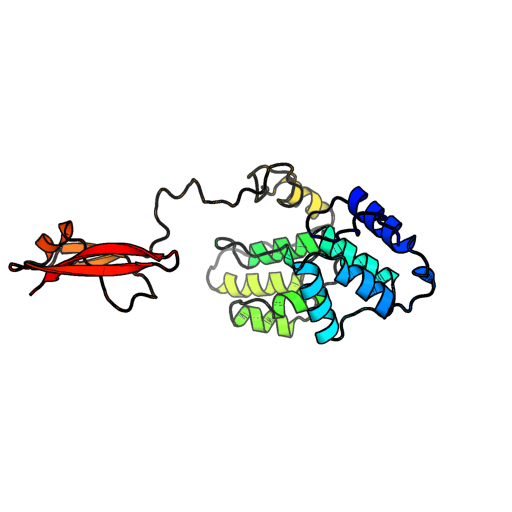 -1.715 1.00 79.12 87 GLN A CA 1
ATOM 717 C C . GLN A 1 87 ? 5.333 1.972 -2.648 1.00 79.12 87 GLN A C 1
ATOM 719 O O . GLN A 1 87 ? 5.780 2.935 -3.272 1.00 79.12 87 GLN A O 1
ATOM 724 N N . ILE A 1 88 ? 5.828 0.741 -2.801 1.00 81.75 88 ILE A N 1
ATOM 725 C CA . ILE A 1 88 ? 6.945 0.459 -3.690 1.00 81.75 88 ILE A CA 1
ATOM 726 C C . ILE A 1 88 ? 6.449 0.150 -5.103 1.00 81.75 88 ILE A C 1
ATOM 728 O O . ILE A 1 88 ? 6.286 -0.993 -5.531 1.00 81.75 88 ILE A O 1
ATOM 732 N N . ARG A 1 89 ? 6.201 1.216 -5.862 1.00 82.44 89 ARG A N 1
ATOM 733 C CA . ARG A 1 89 ? 5.801 1.133 -7.273 1.00 82.44 89 ARG A CA 1
ATOM 734 C C . ARG A 1 89 ? 7.020 1.132 -8.188 1.00 82.44 89 ARG A C 1
ATOM 736 O O . ARG A 1 89 ? 8.001 1.821 -7.913 1.00 82.44 89 ARG A O 1
ATOM 743 N N . LYS A 1 90 ? 6.942 0.366 -9.276 1.00 84.38 90 LYS A N 1
ATOM 744 C CA . LYS A 1 90 ? 7.955 0.379 -10.333 1.00 84.38 90 LYS A CA 1
ATOM 745 C C . LYS A 1 90 ? 7.828 1.671 -11.134 1.00 84.38 90 LYS A C 1
ATOM 747 O O . LYS A 1 90 ? 6.733 1.981 -11.607 1.00 84.38 90 LYS A O 1
ATOM 752 N N . TYR A 1 91 ? 8.927 2.394 -11.329 1.00 78.69 91 TYR A N 1
ATOM 753 C CA . TYR A 1 91 ? 8.913 3.564 -12.207 1.00 78.69 91 TYR A CA 1
ATOM 754 C C . TYR A 1 91 ? 8.905 3.155 -13.686 1.00 78.69 91 TYR A C 1
ATOM 756 O O . TYR A 1 91 ? 9.300 2.044 -14.063 1.00 78.69 91 TYR A O 1
ATOM 764 N N . ARG A 1 92 ? 8.439 4.063 -14.552 1.00 65.69 92 ARG A N 1
ATOM 765 C CA . ARG A 1 92 ? 8.313 3.799 -15.994 1.00 65.69 92 ARG A CA 1
ATOM 766 C C . ARG A 1 92 ? 9.664 3.473 -16.636 1.00 65.69 92 ARG A C 1
ATOM 768 O O . ARG A 1 92 ? 9.745 2.518 -17.399 1.00 65.69 92 ARG A O 1
ATOM 775 N N . GLU A 1 93 ? 10.694 4.233 -16.282 1.00 76.56 93 GLU A N 1
ATOM 776 C CA . GLU A 1 93 ? 12.048 4.142 -16.853 1.00 76.56 93 GLU A CA 1
ATOM 777 C C . GLU A 1 93 ? 12.970 3.197 -16.066 1.00 76.56 93 GLU A C 1
ATOM 779 O O . GLU A 1 93 ? 14.058 2.861 -16.516 1.00 76.56 93 GLU A O 1
ATOM 784 N N . GLU A 1 94 ? 12.523 2.720 -14.904 1.00 79.81 94 GLU A N 1
ATOM 785 C CA . GLU A 1 94 ? 13.292 1.805 -14.061 1.00 79.81 94 GLU A CA 1
ATOM 786 C C . GLU A 1 94 ? 13.335 0.398 -14.674 1.00 79.81 94 GLU A C 1
ATOM 788 O O . GLU A 1 94 ? 12.317 -0.140 -15.128 1.00 79.81 94 GLU A O 1
ATOM 793 N N . GLY A 1 95 ? 14.507 -0.236 -14.660 1.00 82.12 95 GLY A N 1
ATOM 794 C CA . 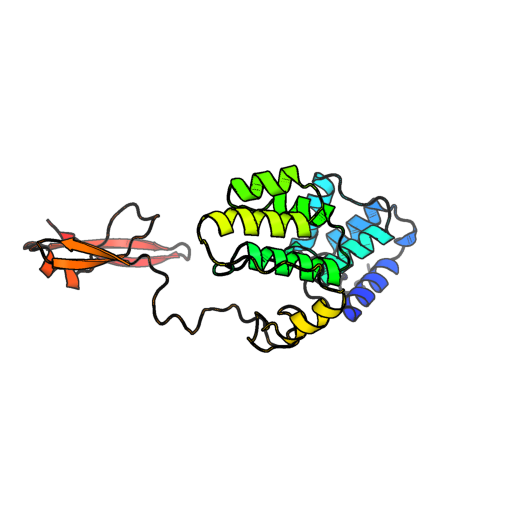GLY A 1 95 ? 14.647 -1.635 -15.035 1.00 82.12 95 GLY A CA 1
ATOM 795 C C . GLY A 1 95 ? 13.946 -2.563 -14.039 1.00 82.12 95 GLY A C 1
ATOM 796 O O . GLY A 1 95 ? 13.806 -2.268 -12.858 1.00 82.12 95 GLY A O 1
ATOM 797 N N . TRP A 1 96 ? 13.508 -3.739 -14.494 1.00 85.25 96 TRP A N 1
ATOM 798 C CA . TRP A 1 96 ? 12.935 -4.741 -13.584 1.00 85.25 96 TRP A CA 1
ATOM 799 C C . TRP A 1 96 ? 13.906 -5.189 -12.484 1.00 85.25 96 TRP A C 1
ATOM 801 O O . TRP A 1 96 ? 13.469 -5.400 -11.360 1.00 85.25 96 TRP A O 1
ATOM 811 N N . ILE A 1 97 ? 15.202 -5.297 -12.791 1.00 85.81 97 ILE A N 1
ATOM 812 C CA . ILE A 1 97 ? 16.229 -5.654 -11.804 1.00 85.81 97 ILE A CA 1
ATOM 813 C C . ILE A 1 97 ? 16.338 -4.543 -10.757 1.00 85.81 97 ILE A C 1
ATOM 815 O O . ILE A 1 97 ? 16.197 -4.820 -9.572 1.00 85.81 97 ILE A O 1
ATOM 819 N N . ASP A 1 98 ? 16.476 -3.285 -11.182 1.00 82.56 98 ASP A N 1
ATOM 820 C CA . ASP A 1 98 ? 16.566 -2.139 -10.268 1.00 82.56 98 ASP A CA 1
ATOM 821 C C . ASP A 1 98 ? 15.359 -2.054 -9.332 1.00 82.56 98 ASP A C 1
ATOM 823 O O . ASP A 1 98 ? 15.518 -1.881 -8.121 1.00 82.56 98 ASP A O 1
ATOM 827 N N . TYR A 1 99 ? 14.164 -2.280 -9.883 1.00 87.38 99 TYR A N 1
ATOM 828 C CA . TYR A 1 99 ? 12.926 -2.328 -9.118 1.00 87.38 99 TYR A CA 1
ATOM 829 C C . TYR A 1 99 ? 12.910 -3.450 -8.077 1.00 87.38 99 TYR A C 1
ATOM 831 O O . TYR A 1 99 ? 12.544 -3.216 -6.925 1.00 87.38 99 TYR A O 1
ATOM 839 N N . LEU A 1 100 ? 13.328 -4.662 -8.450 1.00 89.94 100 LEU A N 1
ATOM 840 C CA . LEU A 1 100 ? 13.387 -5.792 -7.522 1.00 89.94 100 LEU A CA 1
ATOM 841 C C . LEU A 1 100 ? 14.434 -5.582 -6.432 1.00 89.94 100 LEU A C 1
ATOM 843 O O . LEU A 1 100 ? 14.172 -5.904 -5.276 1.00 89.94 100 LEU A O 1
ATOM 847 N N . ILE A 1 101 ? 15.570 -4.962 -6.759 1.00 86.12 101 ILE A N 1
ATOM 848 C CA . ILE A 1 101 ? 16.558 -4.567 -5.757 1.00 86.12 101 ILE A CA 1
ATOM 849 C C . ILE A 1 101 ? 15.942 -3.536 -4.800 1.00 86.12 101 ILE A C 1
ATOM 851 O O . ILE A 1 101 ? 16.120 -3.671 -3.594 1.00 86.12 101 ILE A O 1
ATOM 855 N N . ARG A 1 102 ? 15.172 -2.544 -5.282 1.00 88.94 102 ARG A N 1
ATOM 856 C CA . ARG A 1 102 ? 14.456 -1.617 -4.381 1.00 88.94 102 ARG A CA 1
ATOM 857 C C . ARG A 1 102 ? 13.447 -2.345 -3.496 1.00 88.94 102 ARG A C 1
ATOM 859 O O . ARG A 1 102 ? 13.345 -2.003 -2.321 1.00 88.94 102 ARG A O 1
ATOM 866 N N . ILE A 1 103 ? 12.710 -3.324 -4.030 1.00 89.75 103 ILE A N 1
ATOM 867 C CA . ILE A 1 103 ? 11.795 -4.150 -3.229 1.00 89.75 103 ILE A CA 1
ATOM 868 C C . ILE A 1 103 ? 12.569 -4.867 -2.133 1.00 89.75 103 ILE A C 1
ATOM 870 O O . ILE A 1 103 ? 12.203 -4.739 -0.971 1.00 89.75 103 ILE A O 1
ATOM 874 N N . ARG A 1 104 ? 13.643 -5.576 -2.482 1.00 88.88 104 ARG A N 1
ATOM 875 C CA . ARG A 1 104 ? 14.480 -6.293 -1.519 1.00 88.88 104 ARG A CA 1
ATOM 876 C C . ARG A 1 104 ? 15.002 -5.355 -0.434 1.00 88.88 104 ARG A C 1
ATOM 878 O O . ARG A 1 104 ? 14.865 -5.634 0.754 1.00 88.88 104 ARG A O 1
ATOM 885 N N . ASP A 1 105 ? 15.534 -4.213 -0.851 1.00 85.12 105 ASP A N 1
ATOM 886 C CA . ASP A 1 105 ? 16.057 -3.185 0.037 1.00 85.12 105 ASP A CA 1
ATOM 887 C C . ASP A 1 105 ? 14.964 -2.701 1.024 1.00 85.12 105 ASP A C 1
ATOM 889 O O . ASP A 1 105 ? 15.164 -2.679 2.240 1.00 85.12 105 ASP A O 1
ATOM 893 N N . PHE A 1 106 ? 13.760 -2.413 0.523 1.00 85.38 106 PHE A N 1
ATOM 894 C CA . PHE A 1 106 ? 12.609 -2.029 1.343 1.00 85.38 106 PHE A CA 1
ATOM 895 C C . PHE A 1 106 ? 12.155 -3.141 2.301 1.00 85.38 106 PHE A C 1
ATOM 897 O O . PHE A 1 106 ? 11.858 -2.869 3.465 1.00 85.38 106 PHE A O 1
ATOM 904 N N . VAL A 1 107 ? 12.113 -4.387 1.830 1.00 86.25 107 VAL A N 1
ATOM 905 C CA . VAL A 1 107 ? 11.662 -5.567 2.581 1.00 86.25 107 VAL A CA 1
ATOM 906 C C . VAL A 1 107 ? 12.587 -5.857 3.755 1.00 86.25 107 VAL A C 1
ATOM 908 O O . VAL A 1 107 ? 12.096 -6.033 4.870 1.00 86.25 107 VAL A O 1
ATOM 911 N N . HIS A 1 108 ? 13.906 -5.815 3.548 1.00 84.38 108 HIS A N 1
ATOM 912 C CA . HIS A 1 108 ? 14.872 -5.974 4.637 1.00 84.38 108 HIS A CA 1
ATOM 913 C C . HIS A 1 108 ? 14.742 -4.867 5.682 1.00 84.38 108 HIS A C 1
ATOM 915 O O . HIS A 1 108 ? 14.770 -5.139 6.882 1.00 84.38 108 HIS A O 1
ATOM 921 N N . PHE A 1 109 ? 14.562 -3.619 5.244 1.00 79.56 109 PHE A N 1
ATOM 922 C CA . PHE A 1 109 ? 14.439 -2.491 6.163 1.00 79.56 109 PHE A CA 1
ATOM 923 C C . PHE A 1 109 ? 13.146 -2.526 6.980 1.00 79.56 109 PHE A C 1
ATOM 925 O O . PHE A 1 109 ? 13.173 -2.293 8.187 1.00 79.56 109 PHE A O 1
ATOM 932 N N . GLN A 1 110 ? 12.019 -2.845 6.342 1.00 79.00 110 GLN A N 1
ATOM 933 C CA . GLN A 1 110 ? 10.722 -2.958 7.012 1.00 79.00 110 GLN A CA 1
ATOM 934 C C . GLN A 1 110 ? 10.522 -4.310 7.718 1.00 79.00 110 GLN A C 1
ATOM 936 O O . GLN A 1 110 ? 9.515 -4.487 8.401 1.00 79.00 110 GLN A O 1
ATOM 941 N N . LYS A 1 111 ? 11.472 -5.249 7.578 1.00 81.94 111 LYS A N 1
ATOM 942 C CA . LYS A 1 111 ? 11.396 -6.631 8.085 1.00 81.94 111 LYS A CA 1
ATOM 943 C C . LYS A 1 111 ? 10.107 -7.339 7.645 1.00 81.94 111 LYS A C 1
ATOM 945 O O . LYS A 1 111 ? 9.420 -7.965 8.449 1.00 81.94 111 LYS A O 1
ATOM 950 N N . ILE A 1 112 ? 9.760 -7.178 6.370 1.00 82.75 112 ILE A N 1
ATOM 951 C CA . ILE A 1 112 ? 8.587 -7.814 5.760 1.00 82.75 112 ILE A CA 1
ATOM 952 C C . ILE A 1 112 ? 8.946 -9.256 5.387 1.00 82.75 112 ILE A C 1
ATOM 954 O O . ILE A 1 112 ? 10.059 -9.529 4.950 1.00 82.75 112 ILE A O 1
ATOM 958 N N . ASP A 1 113 ? 7.998 -10.173 5.551 1.00 86.69 113 ASP A N 1
ATOM 959 C CA . ASP A 1 113 ? 8.160 -11.572 5.156 1.00 86.69 113 ASP A CA 1
ATOM 960 C C . ASP A 1 113 ? 8.191 -11.737 3.625 1.00 86.69 113 ASP A C 1
ATOM 962 O O . ASP A 1 113 ? 7.355 -11.177 2.906 1.00 86.69 113 ASP A O 1
ATOM 966 N N . GLU A 1 114 ? 9.124 -12.547 3.117 1.00 87.56 114 GLU A N 1
ATOM 967 C CA . GLU A 1 114 ? 9.325 -12.732 1.676 1.00 87.56 114 GLU A CA 1
ATOM 968 C C . GLU A 1 114 ? 8.108 -13.352 0.978 1.00 87.56 114 GLU A C 1
ATOM 970 O O . GLU A 1 114 ? 7.823 -13.005 -0.171 1.00 87.56 114 GLU A O 1
ATOM 975 N N . LYS A 1 115 ? 7.299 -14.181 1.653 1.00 87.06 115 LYS A N 1
ATOM 976 C CA . LYS A 1 115 ? 6.087 -14.745 1.030 1.00 87.06 115 LYS A CA 1
ATOM 977 C C . LYS A 1 115 ? 5.089 -13.648 0.677 1.00 87.06 115 LYS A C 1
ATOM 979 O O . LYS A 1 115 ? 4.474 -13.686 -0.391 1.00 87.06 115 LYS A O 1
ATOM 984 N N . SER A 1 116 ? 4.966 -12.634 1.534 1.00 84.88 116 SER A N 1
ATOM 985 C CA . SER A 1 116 ? 4.120 -11.461 1.273 1.00 84.88 116 SER A CA 1
ATOM 986 C C . SER A 1 116 ? 4.601 -10.679 0.045 1.00 84.88 116 SER A C 1
ATOM 988 O O . SER A 1 116 ? 3.791 -10.171 -0.734 1.00 84.88 116 SER A O 1
ATOM 990 N N . VAL A 1 117 ? 5.917 -10.639 -0.180 1.00 89.12 117 VAL A N 1
ATOM 991 C CA . VAL A 1 117 ? 6.531 -10.014 -1.359 1.00 89.12 117 VAL A CA 1
ATOM 992 C C . VAL A 1 117 ? 6.183 -10.777 -2.629 1.00 89.12 117 VAL A C 1
ATOM 994 O O . VAL A 1 117 ? 5.728 -10.177 -3.601 1.00 89.12 117 VAL A O 1
ATOM 997 N N . PHE A 1 118 ? 6.327 -12.102 -2.626 1.00 91.00 118 PHE A N 1
ATOM 998 C CA . PHE A 1 118 ? 5.988 -12.923 -3.788 1.00 91.00 118 PHE A CA 1
ATOM 999 C C . PHE A 1 118 ? 4.491 -12.876 -4.109 1.00 91.00 118 PHE A C 1
ATOM 1001 O O . PHE A 1 118 ? 4.121 -12.789 -5.280 1.00 91.00 118 PHE A O 1
ATOM 1008 N N . GLN A 1 119 ? 3.615 -12.828 -3.101 1.00 86.62 119 GLN A N 1
ATOM 1009 C CA . GLN A 1 119 ? 2.185 -12.584 -3.319 1.00 86.62 119 GLN A CA 1
ATOM 1010 C C . GLN A 1 119 ? 1.924 -11.230 -3.992 1.00 86.62 119 GLN A C 1
ATOM 1012 O O . GLN A 1 119 ? 1.113 -11.151 -4.917 1.00 86.62 119 GLN A O 1
ATOM 1017 N N . TYR A 1 120 ? 2.625 -10.174 -3.573 1.00 87.25 120 TYR A N 1
ATOM 1018 C CA . TYR A 1 120 ? 2.540 -8.861 -4.210 1.00 87.25 120 TYR A CA 1
ATOM 1019 C C . TYR A 1 120 ? 3.031 -8.901 -5.669 1.00 87.25 120 TYR A C 1
ATOM 1021 O O . TYR A 1 120 ? 2.313 -8.475 -6.576 1.00 87.25 120 TYR A O 1
ATOM 1029 N N . LEU A 1 121 ? 4.191 -9.511 -5.932 1.00 89.25 121 LEU A N 1
ATOM 1030 C CA . LEU A 1 121 ? 4.744 -9.684 -7.282 1.00 89.25 121 LEU A CA 1
ATOM 1031 C C . LEU A 1 121 ? 3.805 -10.491 -8.202 1.00 89.25 121 LEU A C 1
ATOM 1033 O O . LEU A 1 121 ? 3.644 -10.169 -9.385 1.00 89.25 121 LEU A O 1
ATOM 1037 N N . ARG A 1 122 ? 3.092 -11.494 -7.674 1.00 87.94 122 ARG A N 1
ATOM 1038 C CA . ARG A 1 122 ? 2.068 -12.247 -8.426 1.00 87.94 122 ARG A CA 1
ATOM 1039 C C . ARG A 1 122 ? 0.877 -11.397 -8.862 1.00 87.94 122 ARG A C 1
ATOM 1041 O O . ARG A 1 122 ? 0.251 -11.740 -9.860 1.00 87.94 122 ARG A O 1
ATOM 1048 N N . LYS A 1 123 ? 0.593 -10.266 -8.218 1.00 84.62 123 LYS A N 1
ATOM 1049 C CA . LYS A 1 123 ? -0.465 -9.340 -8.661 1.00 84.62 123 LYS A CA 1
ATOM 1050 C C . LYS A 1 123 ? 0.017 -8.345 -9.727 1.00 84.62 123 LYS A C 1
ATOM 1052 O O . LYS A 1 123 ? -0.796 -7.761 -10.436 1.00 84.62 123 LYS A O 1
ATOM 1057 N N . MET A 1 124 ? 1.329 -8.169 -9.897 1.00 83.06 124 MET A N 1
ATOM 1058 C CA . MET A 1 124 ? 1.884 -7.199 -10.846 1.00 83.06 124 MET A CA 1
ATOM 1059 C C . MET A 1 124 ? 1.857 -7.686 -12.303 1.00 83.06 124 MET A C 1
ATOM 1061 O O . MET A 1 124 ? 2.100 -8.861 -12.593 1.00 83.06 124 MET A O 1
ATOM 1065 N N . ARG A 1 125 ? 1.650 -6.755 -13.244 1.00 81.12 125 ARG A N 1
ATOM 1066 C CA . ARG A 1 125 ? 1.914 -6.977 -14.676 1.00 81.12 125 ARG A CA 1
ATOM 1067 C C . ARG A 1 125 ? 3.423 -6.951 -14.930 1.00 81.12 125 ARG A C 1
ATOM 1069 O O . ARG A 1 125 ? 4.060 -5.929 -14.695 1.00 81.12 125 ARG A O 1
ATOM 1076 N N . MET A 1 126 ? 3.974 -8.059 -15.418 1.00 84.62 126 MET A N 1
ATOM 1077 C CA . MET A 1 126 ? 5.396 -8.231 -15.740 1.00 84.62 126 MET A CA 1
ATOM 1078 C C . MET A 1 126 ? 5.570 -9.150 -16.962 1.00 84.62 126 MET A C 1
ATOM 1080 O O . MET A 1 126 ? 4.606 -9.830 -17.320 1.00 84.62 126 MET A O 1
ATOM 1084 N N . PRO A 1 127 ? 6.758 -9.177 -17.600 1.00 83.25 127 PRO A N 1
ATOM 1085 C CA . PRO A 1 127 ? 7.073 -10.128 -18.667 1.00 83.25 127 PRO A CA 1
ATOM 1086 C C . PRO A 1 127 ? 6.812 -11.582 -18.256 1.00 83.25 127 PRO A C 1
ATOM 1088 O O . PRO A 1 127 ? 6.958 -11.933 -17.084 1.00 83.25 127 PRO A O 1
ATOM 1091 N N . ILE A 1 128 ? 6.439 -12.421 -19.225 1.00 78.12 128 ILE A N 1
ATOM 1092 C CA . ILE A 1 128 ? 6.003 -13.807 -18.988 1.00 78.12 128 ILE A CA 1
ATOM 1093 C C . ILE A 1 128 ? 7.105 -14.619 -18.298 1.00 78.12 128 ILE A C 1
ATOM 1095 O O . ILE A 1 128 ? 6.838 -15.246 -17.276 1.00 78.12 128 ILE A O 1
ATOM 1099 N N . ASP A 1 129 ? 8.343 -14.524 -18.778 1.00 79.81 129 ASP A N 1
ATOM 1100 C CA . ASP A 1 129 ? 9.485 -15.282 -18.247 1.00 79.81 129 ASP A CA 1
ATOM 1101 C C . ASP A 1 129 ? 9.724 -14.971 -16.764 1.00 79.81 129 ASP A C 1
ATOM 1103 O O . ASP A 1 129 ? 9.876 -15.860 -15.927 1.00 79.81 129 ASP A O 1
ATOM 1107 N N . MET A 1 130 ? 9.634 -13.688 -16.404 1.00 83.88 130 MET A N 1
ATOM 1108 C CA . MET A 1 130 ? 9.719 -13.251 -15.012 1.00 83.88 130 MET A CA 1
ATOM 1109 C C . MET A 1 130 ? 8.544 -13.767 -14.186 1.00 83.88 130 MET A C 1
ATOM 1111 O O . MET A 1 130 ? 8.728 -14.184 -13.043 1.00 83.88 130 MET A O 1
ATOM 1115 N N . LYS A 1 131 ? 7.332 -13.752 -14.753 1.00 85.62 131 LYS A N 1
ATOM 1116 C CA . LYS A 1 131 ? 6.132 -14.236 -14.070 1.00 85.62 131 LYS A CA 1
ATOM 1117 C C . LYS A 1 131 ? 6.267 -15.710 -13.704 1.00 85.62 131 LYS A C 1
ATOM 1119 O O . LYS A 1 131 ? 5.955 -16.076 -12.574 1.00 85.62 131 LYS A O 1
ATOM 1124 N N . ILE A 1 132 ? 6.781 -16.524 -14.623 1.00 83.62 132 ILE A N 1
ATOM 1125 C CA . ILE A 1 132 ? 7.060 -17.945 -14.394 1.00 83.62 132 ILE A CA 1
ATOM 1126 C C . ILE A 1 132 ? 8.027 -18.103 -13.216 1.00 83.62 132 ILE A C 1
ATOM 1128 O O . ILE A 1 132 ? 7.742 -18.860 -12.290 1.00 83.62 132 ILE A O 1
ATOM 1132 N N . CYS A 1 133 ? 9.116 -17.332 -13.185 1.00 84.50 133 CYS A N 1
ATOM 1133 C CA . CYS A 1 133 ? 10.076 -17.371 -12.082 1.00 84.50 133 CYS A CA 1
ATOM 1134 C C . CYS A 1 133 ? 9.463 -16.972 -10.725 1.00 84.50 133 CYS A C 1
ATOM 1136 O O . CYS A 1 133 ? 9.758 -17.625 -9.725 1.00 84.50 133 CYS A O 1
ATOM 1138 N N . VAL A 1 134 ? 8.565 -15.977 -10.672 1.00 87.81 134 VAL A N 1
ATOM 1139 C CA . VAL A 1 134 ? 7.833 -15.619 -9.433 1.00 87.81 134 VAL A CA 1
ATOM 1140 C C . VAL A 1 134 ? 6.998 -16.793 -8.914 1.00 87.81 134 VAL A C 1
ATOM 1142 O O . VAL A 1 134 ? 6.892 -17.001 -7.706 1.00 87.81 134 VAL A O 1
ATOM 1145 N N . HIS A 1 135 ? 6.368 -17.555 -9.808 1.00 85.25 135 HIS A N 1
ATOM 1146 C CA . HIS A 1 135 ? 5.589 -18.725 -9.408 1.00 85.25 135 HIS A CA 1
ATOM 1147 C C . HIS A 1 135 ? 6.477 -19.911 -9.009 1.00 85.25 135 HIS A C 1
ATOM 1149 O O . HIS A 1 135 ? 6.115 -20.631 -8.086 1.00 85.25 135 HIS A O 1
ATOM 1155 N N . ALA A 1 136 ? 7.636 -20.086 -9.649 1.00 84.88 136 ALA A N 1
ATOM 1156 C CA . ALA A 1 136 ? 8.522 -21.227 -9.426 1.00 84.88 136 ALA A CA 1
ATOM 1157 C C . ALA A 1 136 ? 9.409 -21.119 -8.171 1.00 84.88 136 ALA A C 1
ATOM 1159 O O . ALA A 1 136 ? 9.722 -22.141 -7.569 1.00 84.88 136 ALA A O 1
ATOM 1160 N N . LEU A 1 137 ? 9.849 -19.914 -7.791 1.00 81.19 137 LEU A N 1
ATOM 1161 C CA . LEU A 1 137 ? 10.850 -19.713 -6.726 1.00 81.19 137 LEU A CA 1
ATOM 1162 C C . LEU A 1 137 ? 10.269 -19.446 -5.328 1.00 81.19 137 LEU A C 1
ATOM 1164 O O . LEU A 1 137 ? 11.040 -19.312 -4.386 1.00 81.19 137 LEU A O 1
ATOM 1168 N N . ASP A 1 138 ? 8.944 -19.321 -5.224 1.00 71.75 138 ASP A N 1
ATOM 1169 C CA . ASP A 1 138 ? 8.134 -19.081 -4.016 1.00 71.75 138 ASP A CA 1
ATOM 1170 C C . ASP A 1 138 ? 8.896 -18.729 -2.717 1.00 71.75 138 ASP A C 1
ATOM 1172 O O . ASP A 1 138 ? 9.090 -19.569 -1.840 1.00 71.75 138 ASP A O 1
ATOM 1176 N N . GLY A 1 139 ? 9.281 -17.455 -2.571 1.00 75.38 139 GLY A N 1
ATOM 1177 C CA . GLY A 1 139 ? 9.802 -16.926 -1.305 1.00 75.38 139 GLY A CA 1
ATOM 1178 C C . GLY A 1 139 ? 11.324 -16.861 -1.174 1.00 75.38 139 GLY A C 1
ATOM 1179 O O . GLY A 1 139 ? 11.800 -16.815 -0.047 1.00 75.38 139 GLY A O 1
ATOM 1180 N N . ASN A 1 140 ? 12.074 -16.854 -2.282 1.00 85.12 140 ASN A N 1
ATOM 1181 C CA . ASN A 1 140 ? 13.497 -16.498 -2.282 1.00 85.12 140 ASN A CA 1
ATOM 1182 C C . ASN A 1 140 ? 13.767 -15.332 -3.246 1.00 85.12 140 ASN A C 1
ATOM 1184 O O . ASN A 1 140 ? 13.906 -15.520 -4.460 1.00 85.12 140 ASN A O 1
ATOM 1188 N N . LEU A 1 141 ? 13.778 -14.112 -2.705 1.00 87.06 141 LEU A N 1
ATOM 1189 C CA . LEU A 1 141 ? 13.864 -12.886 -3.498 1.00 87.06 141 LEU A CA 1
ATOM 1190 C C . LEU A 1 141 ? 15.246 -12.681 -4.130 1.00 87.06 141 LEU A C 1
ATOM 1192 O O . LEU A 1 141 ? 15.318 -12.215 -5.268 1.00 87.06 141 LEU A O 1
ATOM 1196 N N . ASP A 1 142 ? 16.321 -13.053 -3.435 1.00 86.25 142 ASP A N 1
ATOM 1197 C CA . ASP A 1 142 ? 17.685 -12.950 -3.967 1.00 86.25 142 ASP A CA 1
ATOM 1198 C C . ASP A 1 142 ? 17.880 -13.892 -5.161 1.00 86.25 142 ASP A C 1
ATOM 1200 O O . ASP A 1 142 ? 18.260 -13.445 -6.242 1.00 86.25 142 ASP A O 1
ATOM 1204 N N . LEU A 1 143 ? 17.476 -15.160 -5.028 1.00 85.38 143 LEU A N 1
ATOM 1205 C CA . LEU A 1 143 ? 17.531 -16.128 -6.126 1.00 85.38 143 LEU A CA 1
ATOM 1206 C C . LEU A 1 143 ? 16.677 -15.689 -7.326 1.00 85.38 143 LEU A C 1
ATOM 1208 O O . LEU A 1 143 ? 17.025 -15.954 -8.477 1.00 85.38 143 LEU A O 1
ATOM 1212 N N . PHE A 1 144 ? 15.554 -15.012 -7.077 1.00 87.81 144 PHE A N 1
ATOM 1213 C CA . PHE A 1 144 ? 14.723 -14.454 -8.143 1.00 87.81 144 PHE A CA 1
ATOM 1214 C C . PHE A 1 144 ? 15.425 -13.322 -8.899 1.00 87.81 144 PHE A C 1
ATOM 1216 O O . PHE A 1 144 ? 15.376 -13.294 -10.131 1.00 87.81 144 PHE A O 1
ATOM 1223 N N . ILE A 1 145 ? 16.103 -12.417 -8.189 1.00 87.12 145 ILE A N 1
ATOM 1224 C CA . ILE A 1 145 ? 16.900 -11.347 -8.804 1.00 87.12 145 ILE A CA 1
ATOM 1225 C C . ILE A 1 145 ? 18.040 -11.942 -9.636 1.00 87.12 145 ILE A C 1
ATOM 1227 O O . ILE A 1 145 ? 18.245 -11.508 -10.775 1.00 87.12 145 ILE A O 1
ATOM 1231 N N . ASP A 1 146 ? 18.727 -12.954 -9.111 1.00 84.50 146 ASP A N 1
ATOM 1232 C CA . ASP A 1 146 ? 19.836 -13.617 -9.797 1.00 84.50 146 ASP A CA 1
ATOM 1233 C C . ASP A 1 146 ? 19.364 -14.286 -11.094 1.00 84.50 146 ASP A C 1
ATOM 1235 O O . ASP A 1 146 ? 19.891 -13.985 -12.167 1.00 84.50 146 ASP A O 1
ATOM 1239 N N . ARG A 1 147 ? 18.279 -15.074 -11.052 1.00 84.12 147 ARG A N 1
ATOM 1240 C CA . ARG A 1 147 ? 17.719 -15.710 -12.261 1.00 84.12 147 ARG A CA 1
ATOM 1241 C C . ARG A 1 147 ? 17.295 -14.711 -13.331 1.00 84.12 147 ARG A C 1
ATOM 1243 O O . ARG A 1 147 ? 17.487 -14.954 -14.518 1.00 84.12 147 ARG A O 1
ATOM 1250 N N . ILE A 1 148 ? 16.703 -13.580 -12.950 1.00 82.38 148 ILE A N 1
ATOM 1251 C CA . ILE A 1 148 ? 16.313 -12.554 -13.930 1.00 82.38 148 ILE A CA 1
ATOM 1252 C C . ILE A 1 148 ? 17.541 -11.888 -14.544 1.00 82.38 148 ILE A C 1
ATOM 1254 O O . ILE A 1 148 ? 17.527 -11.528 -15.724 1.00 82.38 148 ILE A O 1
ATOM 1258 N N . SER A 1 149 ? 18.588 -11.712 -13.744 1.00 80.38 149 SER A N 1
ATOM 1259 C CA . SER A 1 149 ? 19.860 -11.172 -14.211 1.00 80.38 149 SER A CA 1
ATOM 1260 C C . SER A 1 149 ? 20.505 -12.111 -15.232 1.00 80.38 149 SER A C 1
ATOM 1262 O O . SER A 1 149 ? 20.992 -11.637 -16.255 1.00 80.38 149 SER A O 1
ATOM 1264 N N . GLU A 1 150 ? 20.407 -13.426 -15.028 1.00 78.56 150 GLU A N 1
ATOM 1265 C CA . GLU A 1 150 ? 20.853 -14.446 -15.987 1.00 78.56 150 GLU A CA 1
ATOM 1266 C C . GLU A 1 150 ? 20.035 -14.430 -17.287 1.00 78.56 150 GLU A C 1
ATOM 1268 O O . GLU A 1 150 ? 20.618 -14.331 -18.365 1.00 78.56 150 GLU A O 1
ATOM 1273 N N . ILE A 1 151 ? 18.697 -14.416 -17.202 1.00 71.62 151 ILE A N 1
ATOM 1274 C CA . ILE A 1 151 ? 17.799 -14.374 -18.376 1.00 71.62 151 ILE A CA 1
ATOM 1275 C C . ILE A 1 151 ? 18.081 -13.148 -19.259 1.00 71.62 151 ILE A C 1
ATOM 1277 O O . ILE A 1 151 ? 17.993 -13.210 -20.484 1.00 71.62 151 ILE A O 1
ATOM 1281 N N . LYS A 1 152 ? 18.426 -12.007 -18.652 1.00 65.50 152 LYS A N 1
ATOM 1282 C CA . LYS A 1 152 ? 18.821 -10.810 -19.407 1.00 65.50 152 LYS A CA 1
ATOM 1283 C C . LYS A 1 152 ? 20.261 -10.872 -19.914 1.00 65.50 152 LYS A C 1
ATOM 1285 O O . LYS A 1 152 ? 20.526 -10.367 -21.004 1.00 65.50 152 LYS A O 1
ATOM 1290 N N . GLY A 1 153 ? 21.162 -11.476 -19.141 1.00 53.94 153 GLY A N 1
ATOM 1291 C CA . GLY A 1 153 ? 22.585 -11.615 -19.449 1.00 53.94 153 GLY A CA 1
ATOM 1292 C C . GLY A 1 153 ? 22.886 -12.514 -20.650 1.00 53.94 153 GLY A C 1
ATOM 1293 O O . GLY A 1 153 ? 23.929 -12.350 -21.275 1.00 53.94 153 GLY A O 1
ATOM 1294 N N . GLU A 1 154 ? 21.971 -13.395 -21.059 1.00 45.12 154 GLU A N 1
ATOM 1295 C CA . GLU A 1 154 ? 22.146 -14.193 -22.284 1.00 45.12 154 GLU A CA 1
ATOM 1296 C C . GLU A 1 154 ? 22.096 -13.357 -23.582 1.00 45.12 154 GLU A C 1
ATOM 1298 O O . GLU A 1 154 ? 22.589 -13.808 -24.615 1.00 45.12 154 GLU A O 1
ATOM 1303 N N . ASN A 1 155 ? 21.610 -12.107 -23.532 1.00 45.16 155 ASN A N 1
ATOM 1304 C CA . ASN A 1 155 ? 21.620 -11.180 -24.675 1.00 45.16 155 ASN A CA 1
ATOM 1305 C C . ASN A 1 155 ? 22.811 -10.203 -24.697 1.00 45.16 155 ASN A C 1
ATOM 1307 O O . ASN A 1 155 ? 22.949 -9.427 -25.642 1.00 45.16 155 ASN A O 1
ATOM 1311 N N . SER A 1 156 ? 23.697 -10.237 -23.701 1.00 41.12 156 SER A N 1
ATOM 1312 C CA . SER A 1 156 ? 24.911 -9.417 -23.669 1.00 41.12 156 SER A CA 1
ATOM 1313 C C . SER A 1 156 ? 26.058 -10.231 -23.082 1.00 41.12 156 SER A C 1
ATOM 1315 O O . SER A 1 156 ? 26.189 -10.354 -21.866 1.00 41.12 156 SER A O 1
ATOM 1317 N N . LYS A 1 157 ? 26.900 -10.794 -23.954 1.00 40.53 157 LYS A N 1
ATOM 1318 C CA . LYS A 1 157 ? 28.194 -11.366 -23.568 1.00 40.53 157 LYS A CA 1
ATOM 1319 C C . LYS A 1 157 ? 29.109 -10.250 -23.057 1.00 40.53 157 LYS A C 1
ATOM 1321 O O . LYS A 1 157 ? 29.905 -9.733 -23.826 1.00 40.53 157 LYS A O 1
ATOM 1326 N N . GLU A 1 158 ? 29.012 -9.904 -21.783 1.00 39.78 158 GLU A N 1
ATOM 1327 C CA . GLU A 1 158 ? 30.031 -9.139 -21.063 1.00 39.78 158 GLU A CA 1
ATOM 1328 C C . GLU A 1 158 ? 30.198 -9.722 -19.652 1.00 39.78 158 GLU A C 1
ATOM 1330 O O . GLU A 1 158 ? 29.277 -10.279 -19.059 1.00 39.78 158 GLU A O 1
ATOM 1335 N N . GLU A 1 159 ? 31.443 -9.711 -19.193 1.00 40.38 159 GLU A N 1
ATOM 1336 C CA . GLU A 1 159 ? 32.051 -10.636 -18.238 1.00 40.38 159 GLU A CA 1
ATOM 1337 C C . GLU A 1 159 ? 31.331 -10.764 -16.884 1.00 40.38 159 GLU A C 1
ATOM 1339 O O . GLU A 1 159 ? 31.031 -9.788 -16.194 1.00 40.38 159 GLU A O 1
ATOM 1344 N N . ARG A 1 160 ? 31.137 -12.019 -16.453 1.00 37.03 160 ARG A N 1
ATOM 1345 C CA . ARG A 1 160 ? 30.682 -12.378 -15.105 1.00 37.03 160 ARG A CA 1
ATOM 1346 C C . ARG A 1 160 ? 31.670 -11.844 -14.062 1.00 37.03 160 ARG A C 1
ATOM 1348 O O . ARG A 1 160 ? 32.750 -12.403 -13.895 1.00 37.03 160 ARG A O 1
ATOM 1355 N N . LYS A 1 161 ? 31.277 -10.830 -13.290 1.00 41.72 161 LYS A N 1
ATOM 1356 C CA . LYS A 1 161 ? 31.837 -10.629 -11.945 1.00 41.72 161 LYS A CA 1
ATOM 1357 C C . LYS A 1 161 ? 31.074 -11.536 -10.983 1.00 41.72 161 LYS A C 1
ATOM 1359 O O . LYS A 1 161 ? 29.850 -11.460 -10.928 1.00 41.72 161 LYS A O 1
ATOM 1364 N N . GLU A 1 162 ? 31.786 -12.392 -10.251 1.00 33.47 162 GLU A N 1
ATOM 1365 C CA . GLU A 1 162 ? 31.222 -13.188 -9.153 1.00 33.47 162 GLU A CA 1
ATOM 1366 C C . GLU A 1 162 ? 30.404 -12.292 -8.212 1.00 33.47 162 GLU A C 1
ATOM 1368 O O . GLU A 1 162 ? 30.939 -11.378 -7.575 1.00 33.47 162 GLU A O 1
ATOM 1373 N N . VAL A 1 163 ? 29.101 -12.558 -8.104 1.00 42.16 163 VAL A N 1
ATOM 1374 C CA . VAL A 1 163 ? 28.243 -11.928 -7.100 1.00 42.16 163 VAL A CA 1
ATOM 1375 C C . VAL A 1 163 ? 28.542 -12.604 -5.764 1.00 42.16 163 VAL A C 1
ATOM 1377 O O . VAL A 1 163 ? 27.974 -13.635 -5.420 1.00 42.16 163 VAL A O 1
ATOM 1380 N N . LYS A 1 164 ? 29.485 -12.042 -5.004 1.00 44.88 164 LYS A N 1
ATOM 1381 C CA . LYS A 1 164 ? 29.665 -12.409 -3.595 1.00 44.88 164 LYS A CA 1
ATOM 1382 C C . LYS A 1 164 ? 28.409 -11.990 -2.826 1.00 44.88 164 LYS A C 1
ATOM 1384 O O . LYS A 1 164 ? 27.985 -10.843 -2.957 1.00 44.88 164 LYS A O 1
ATOM 1389 N N . LEU A 1 165 ? 27.841 -12.894 -2.019 1.00 47.31 165 LEU A N 1
ATOM 1390 C CA . LEU A 1 165 ? 26.813 -12.576 -1.018 1.00 47.31 165 LEU A CA 1
ATOM 1391 C C . LEU A 1 165 ? 27.288 -11.365 -0.203 1.00 47.31 165 LEU A C 1
ATOM 1393 O O . LEU A 1 165 ? 28.310 -11.422 0.482 1.00 47.31 165 LEU A O 1
ATOM 1397 N N . LEU A 1 166 ? 26.595 -10.239 -0.362 1.00 51.41 166 LEU A N 1
ATOM 1398 C CA . LEU A 1 166 ? 27.013 -8.965 0.213 1.00 51.41 166 LEU A CA 1
ATOM 1399 C C . LEU A 1 166 ? 26.653 -8.942 1.711 1.00 51.41 166 LEU A C 1
ATOM 1401 O O . LEU A 1 166 ? 25.511 -9.255 2.049 1.00 51.41 166 LEU A O 1
ATOM 1405 N N . PRO A 1 167 ? 27.589 -8.571 2.607 1.00 55.69 167 PRO A N 1
ATOM 1406 C CA . PRO A 1 167 ? 27.321 -8.474 4.039 1.00 55.69 167 PRO A CA 1
ATOM 1407 C C . PRO A 1 167 ? 26.143 -7.531 4.359 1.00 55.69 167 PRO A C 1
ATOM 1409 O O . PRO A 1 167 ? 25.891 -6.594 3.592 1.00 55.69 167 PRO A O 1
ATOM 1412 N N . PRO A 1 168 ? 25.463 -7.699 5.513 1.00 52.47 168 PRO A N 1
ATOM 1413 C CA . PRO A 1 168 ? 24.344 -6.847 5.946 1.00 52.47 168 PRO A CA 1
ATOM 1414 C C . PRO A 1 168 ? 24.649 -5.338 5.909 1.00 52.47 168 PRO A C 1
ATOM 1416 O O . PRO A 1 168 ? 23.765 -4.510 5.678 1.00 52.47 168 PRO A O 1
ATOM 1419 N N . ASP A 1 169 ? 25.920 -4.976 6.074 1.00 58.66 169 ASP A N 1
ATOM 1420 C CA . ASP A 1 169 ? 26.408 -3.597 6.159 1.00 58.66 169 ASP A CA 1
ATOM 1421 C C . ASP A 1 169 ? 26.380 -2.858 4.807 1.00 58.66 169 ASP A C 1
ATOM 1423 O O . ASP A 1 169 ? 26.344 -1.626 4.755 1.00 58.66 169 ASP A O 1
ATOM 1427 N N . VAL A 1 170 ? 26.275 -3.600 3.699 1.00 56.59 170 VAL A N 1
ATOM 1428 C CA . VAL A 1 170 ? 26.166 -3.055 2.336 1.00 56.59 170 VAL A CA 1
ATOM 1429 C C . VAL A 1 170 ? 24.842 -2.311 2.134 1.00 56.59 170 VAL A C 1
ATOM 1431 O O . VAL A 1 170 ? 24.743 -1.432 1.275 1.00 56.59 170 VAL A O 1
ATOM 1434 N N . TYR A 1 171 ? 23.819 -2.608 2.940 1.00 50.50 171 TYR A N 1
ATOM 1435 C CA . TYR A 1 171 ? 22.548 -1.887 2.901 1.00 50.50 171 TYR A CA 1
ATOM 1436 C C . TYR A 1 171 ? 22.712 -0.409 3.284 1.00 50.50 171 TYR A C 1
ATOM 1438 O O . TYR A 1 171 ? 22.155 0.469 2.622 1.00 50.50 171 TYR A O 1
ATOM 1446 N N . LYS A 1 172 ? 23.527 -0.117 4.311 1.00 59.69 172 LYS A N 1
ATOM 1447 C CA . LYS A 1 172 ? 23.838 1.266 4.706 1.00 59.69 172 LYS A CA 1
ATOM 1448 C C . LYS A 1 172 ? 24.612 1.986 3.608 1.00 59.69 172 LYS A C 1
ATOM 1450 O O . LYS A 1 172 ? 24.237 3.100 3.261 1.00 59.69 172 LYS A O 1
ATOM 1455 N N . GLU A 1 173 ? 25.618 1.342 3.018 1.00 61.69 173 GLU A N 1
ATOM 1456 C CA . GLU A 1 173 ? 26.405 1.944 1.934 1.00 61.69 173 GLU A CA 1
ATOM 1457 C C . GLU A 1 173 ? 25.606 2.169 0.645 1.00 61.69 173 GLU A C 1
ATOM 1459 O O . GLU A 1 173 ? 25.800 3.167 -0.046 1.00 61.69 173 GLU A O 1
ATOM 1464 N N . ARG A 1 174 ? 24.689 1.261 0.287 1.00 60.41 174 ARG A N 1
ATOM 1465 C CA . ARG A 1 174 ? 23.805 1.478 -0.867 1.00 60.41 174 ARG A CA 1
ATOM 1466 C C . ARG A 1 174 ? 22.795 2.581 -0.599 1.00 60.41 174 ARG A C 1
ATOM 1468 O O . ARG A 1 174 ? 22.510 3.353 -1.505 1.00 60.41 174 ARG A O 1
ATOM 1475 N N . ARG A 1 175 ? 22.270 2.682 0.622 1.00 62.41 175 ARG A N 1
ATOM 1476 C CA . ARG A 1 175 ? 21.355 3.762 1.005 1.00 62.41 175 ARG A CA 1
ATOM 1477 C C . ARG A 1 175 ? 22.036 5.128 0.956 1.00 62.41 175 ARG A C 1
ATOM 1479 O O . ARG A 1 175 ? 21.418 6.077 0.491 1.00 62.41 175 ARG A O 1
ATOM 1486 N N . THR A 1 176 ? 23.296 5.223 1.380 1.00 61.91 176 THR A N 1
ATOM 1487 C CA . THR A 1 176 ? 24.051 6.481 1.300 1.00 61.91 176 THR A CA 1
ATOM 1488 C C . THR A 1 176 ? 24.410 6.863 -0.129 1.00 61.91 176 THR A C 1
ATOM 1490 O O . THR A 1 176 ? 24.425 8.047 -0.422 1.00 61.91 176 THR A O 1
ATOM 1493 N N . LYS A 1 177 ? 24.641 5.892 -1.022 1.00 67.62 177 LYS A N 1
ATOM 1494 C CA . LYS A 1 177 ? 24.978 6.136 -2.439 1.00 67.62 177 LYS A CA 1
ATOM 1495 C C . LYS A 1 177 ? 23.769 6.273 -3.373 1.00 67.62 177 LYS A C 1
ATOM 1497 O O . LYS A 1 177 ? 23.935 6.616 -4.541 1.00 67.62 177 LYS A O 1
ATOM 1502 N N . ARG A 1 178 ? 22.556 5.929 -2.930 1.00 67.81 178 ARG A N 1
ATOM 1503 C CA . ARG A 1 178 ? 21.349 6.029 -3.766 1.00 67.81 178 ARG A CA 1
ATOM 1504 C C . ARG A 1 178 ? 20.755 7.429 -3.684 1.00 67.81 178 ARG A C 1
ATOM 1506 O O . ARG A 1 178 ? 20.507 7.941 -2.596 1.00 67.81 178 ARG A O 1
ATOM 1513 N N . LYS A 1 179 ? 20.435 7.981 -4.854 1.00 74.25 179 LYS A N 1
ATOM 1514 C CA . LYS A 1 179 ? 19.670 9.221 -4.997 1.00 74.25 179 LYS A CA 1
ATOM 1515 C C . LYS A 1 179 ? 18.202 8.996 -4.644 1.00 74.25 179 LYS A C 1
ATOM 1517 O O . LYS A 1 179 ? 17.577 8.025 -5.079 1.00 74.25 179 LYS A O 1
ATOM 1522 N N . CYS A 1 180 ? 17.655 9.911 -3.863 1.00 70.56 180 CYS A N 1
ATOM 1523 C CA . CYS A 1 180 ? 16.252 10.017 -3.534 1.00 70.56 180 CYS A CA 1
ATOM 1524 C C . CYS A 1 180 ? 15.456 10.267 -4.815 1.00 70.56 180 CYS A C 1
ATOM 1526 O O . CYS A 1 180 ? 15.686 11.232 -5.533 1.00 70.56 180 CYS A O 1
ATOM 1528 N N . TYR A 1 181 ? 14.473 9.419 -5.093 1.00 62.88 181 TYR A N 1
ATOM 1529 C CA . TYR A 1 181 ? 13.637 9.545 -6.292 1.00 62.88 181 TYR A CA 1
ATOM 1530 C C . TYR A 1 181 ? 12.599 10.679 -6.210 1.00 62.88 181 TYR A C 1
ATOM 1532 O O . TYR A 1 181 ? 11.854 10.871 -7.163 1.00 62.88 181 TYR A O 1
ATOM 1540 N N . ASN A 1 182 ? 12.511 11.389 -5.077 1.00 68.19 182 ASN A N 1
ATOM 1541 C CA . ASN A 1 182 ? 11.665 12.577 -4.933 1.00 68.19 182 ASN A CA 1
ATOM 1542 C C . ASN A 1 182 ? 12.453 13.850 -5.274 1.00 68.19 182 ASN A C 1
ATOM 1544 O O . ASN A 1 182 ? 12.061 14.579 -6.174 1.00 68.19 182 ASN A O 1
ATOM 1548 N N . CYS A 1 183 ? 13.585 14.087 -4.600 1.00 74.50 183 CYS A N 1
ATOM 1549 C CA . CYS A 1 183 ? 14.367 15.324 -4.739 1.00 74.50 183 CYS A CA 1
ATOM 1550 C C . CYS A 1 183 ? 15.717 15.173 -5.460 1.00 74.50 183 CYS A C 1
ATOM 1552 O O . CYS A 1 183 ? 16.374 16.168 -5.736 1.00 74.50 183 CYS A O 1
ATOM 1554 N N . GLY A 1 184 ? 16.160 13.951 -5.757 1.00 70.56 184 GLY A N 1
ATOM 1555 C CA . GLY A 1 184 ? 17.444 13.679 -6.411 1.00 70.56 184 GLY A CA 1
ATOM 1556 C C . GLY A 1 184 ? 18.668 13.655 -5.485 1.00 70.56 184 GLY A C 1
ATOM 1557 O O . GLY A 1 184 ? 19.745 13.276 -5.946 1.00 70.56 184 GLY A O 1
ATOM 1558 N N . GLU A 1 185 ? 18.527 14.005 -4.203 1.00 75.38 185 GLU A N 1
ATOM 1559 C CA . GLU A 1 185 ? 19.628 14.027 -3.225 1.00 75.38 185 GLU A CA 1
ATOM 1560 C C . GLU A 1 185 ? 19.937 12.644 -2.641 1.00 75.38 185 GLU A C 1
ATOM 1562 O O . GLU A 1 185 ? 19.062 11.793 -2.532 1.00 75.38 185 GLU A O 1
ATOM 1567 N N . GLU A 1 186 ? 21.181 12.397 -2.246 1.00 80.06 186 GLU A N 1
ATOM 1568 C CA . GLU A 1 186 ? 21.614 11.104 -1.700 1.00 80.06 186 GLU A CA 1
ATOM 1569 C C . GLU A 1 186 ? 21.385 11.004 -0.178 1.00 80.06 186 GLU A C 1
ATOM 1571 O O . GLU A 1 186 ? 21.174 12.001 0.510 1.00 80.06 186 GLU A O 1
ATOM 1576 N N . GLY A 1 187 ? 21.407 9.785 0.372 1.00 77.25 187 GLY A N 1
ATOM 1577 C CA . GLY A 1 187 ? 21.363 9.560 1.826 1.00 77.25 187 GLY A CA 1
ATOM 1578 C C . GLY A 1 187 ? 19.992 9.230 2.425 1.00 77.25 187 GLY A C 1
ATOM 1579 O O . GLY A 1 187 ? 19.928 8.819 3.585 1.00 77.25 187 GLY A O 1
ATOM 1580 N N . HIS A 1 188 ? 18.906 9.328 1.656 1.00 75.94 188 HIS A N 1
ATOM 1581 C CA . HIS A 1 188 ? 17.554 8.990 2.111 1.00 75.94 188 HIS A CA 1
ATOM 1582 C C . HIS A 1 188 ? 16.682 8.429 0.977 1.00 75.94 188 HIS A C 1
ATOM 1584 O O . HIS A 1 188 ? 16.973 8.588 -0.209 1.00 75.94 188 HIS A O 1
ATOM 1590 N N . PHE A 1 189 ? 15.589 7.749 1.332 1.00 71.12 189 PHE A N 1
ATOM 1591 C CA . PHE A 1 189 ? 14.602 7.294 0.349 1.00 71.12 189 PHE A CA 1
ATOM 1592 C C . PHE A 1 189 ? 13.520 8.352 0.115 1.00 71.12 189 PHE A C 1
ATOM 1594 O O . PHE A 1 189 ? 13.207 9.125 1.009 1.00 71.12 189 PHE A O 1
ATOM 1601 N N . ALA A 1 190 ? 12.847 8.315 -1.041 1.00 66.88 190 ALA A N 1
ATOM 1602 C CA . ALA A 1 190 ? 11.757 9.240 -1.401 1.00 66.88 190 ALA A CA 1
ATOM 1603 C C . ALA A 1 190 ? 10.641 9.375 -0.349 1.00 66.88 190 ALA A C 1
ATOM 1605 O O . ALA A 1 190 ? 9.964 10.393 -0.289 1.00 66.88 190 ALA A O 1
ATOM 1606 N N . LYS A 1 191 ? 10.447 8.350 0.482 1.00 62.06 191 LYS A N 1
ATOM 1607 C CA . LYS A 1 191 ? 9.457 8.337 1.563 1.00 62.06 191 LYS A CA 1
ATOM 1608 C C . LYS A 1 191 ? 9.919 9.074 2.831 1.00 62.06 191 LYS A C 1
ATOM 1610 O O . LYS A 1 191 ? 9.101 9.479 3.643 1.00 62.06 191 LYS A O 1
ATOM 1615 N N . GLU A 1 192 ? 11.226 9.197 3.007 1.00 68.62 192 GLU A N 1
ATOM 1616 C CA . GLU A 1 192 ? 11.888 9.913 4.103 1.00 68.62 192 GLU A CA 1
ATOM 1617 C C . GLU A 1 192 ? 12.324 11.313 3.652 1.00 68.62 192 GLU A C 1
ATOM 1619 O O . GLU A 1 192 ? 13.103 11.967 4.331 1.00 68.62 192 GLU A O 1
ATOM 1624 N N . CYS A 1 193 ? 11.889 11.733 2.463 1.00 76.88 193 CYS A N 1
ATOM 1625 C CA . CYS A 1 193 ? 12.212 13.028 1.904 1.00 76.88 193 CYS A CA 1
ATOM 1626 C C . CYS A 1 193 ? 11.311 14.078 2.549 1.00 76.88 193 CYS A C 1
ATOM 1628 O O . CYS A 1 193 ? 10.090 13.988 2.432 1.00 76.88 193 CYS A O 1
ATOM 1630 N N . ASP A 1 194 ? 11.922 15.067 3.195 1.00 76.06 194 ASP A N 1
ATOM 1631 C CA . ASP A 1 194 ? 11.205 16.194 3.798 1.00 76.06 194 ASP A CA 1
ATOM 1632 C C . ASP A 1 194 ? 10.712 17.208 2.749 1.00 76.06 194 ASP A C 1
ATOM 1634 O O . ASP A 1 194 ? 9.915 18.088 3.067 1.00 76.06 194 ASP A O 1
ATOM 1638 N N . ASN A 1 195 ? 11.157 17.079 1.492 1.00 72.81 195 ASN A N 1
ATOM 1639 C CA . ASN A 1 195 ? 10.638 17.878 0.387 1.00 72.81 195 ASN A CA 1
ATOM 1640 C C . ASN A 1 195 ? 9.224 17.426 0.015 1.00 72.81 195 ASN A C 1
ATOM 1642 O O . ASN A 1 195 ? 8.918 16.228 0.031 1.00 72.81 195 ASN A O 1
ATOM 1646 N N . ASP A 1 196 ? 8.387 18.379 -0.405 1.00 63.97 196 ASP A N 1
ATOM 1647 C CA . ASP A 1 196 ? 7.066 18.086 -0.959 1.00 63.97 196 ASP A CA 1
ATOM 1648 C C . ASP A 1 196 ? 7.166 16.988 -2.024 1.00 63.97 196 ASP A C 1
ATOM 1650 O O . ASP A 1 196 ? 8.152 16.910 -2.764 1.00 63.97 196 ASP A O 1
ATOM 1654 N N . ARG A 1 197 ? 6.164 16.098 -2.090 1.00 53.75 197 ARG A N 1
ATOM 1655 C CA . ARG A 1 197 ? 6.119 15.063 -3.132 1.00 53.75 197 ARG A CA 1
ATOM 1656 C C . ARG A 1 197 ? 6.120 15.760 -4.486 1.00 53.75 197 ARG A C 1
ATOM 1658 O O . ARG A 1 197 ? 5.084 16.241 -4.946 1.00 53.75 197 ARG A O 1
ATOM 1665 N N . ILE A 1 198 ? 7.272 15.757 -5.139 1.00 50.75 198 ILE A N 1
ATOM 1666 C CA . ILE A 1 198 ? 7.402 16.178 -6.514 1.00 50.75 198 ILE A CA 1
ATOM 1667 C C . ILE A 1 198 ? 6.748 15.050 -7.301 1.00 50.75 198 ILE A C 1
ATOM 1669 O O . ILE A 1 198 ? 7.307 13.967 -7.485 1.00 50.75 198 ILE A O 1
ATOM 1673 N N . MET A 1 199 ? 5.511 15.272 -7.749 1.00 39.16 199 MET A N 1
ATOM 1674 C CA . MET A 1 199 ? 5.065 14.574 -8.945 1.00 39.16 199 MET A CA 1
ATOM 1675 C C . MET A 1 199 ? 6.069 14.997 -10.002 1.00 39.16 199 MET A C 1
ATOM 1677 O O . MET A 1 199 ? 6.027 16.146 -10.428 1.00 39.16 199 MET A O 1
ATOM 1681 N N . MET A 1 200 ? 7.029 14.125 -10.326 1.00 39.00 200 MET A N 1
ATOM 1682 C CA . MET A 1 200 ? 7.991 14.384 -11.387 1.00 39.00 200 MET A CA 1
ATOM 1683 C C . MET A 1 200 ? 7.208 14.538 -12.692 1.00 39.00 200 MET A C 1
ATOM 1685 O O . MET A 1 200 ? 6.997 13.585 -13.440 1.00 39.00 200 MET A O 1
ATOM 1689 N N . VAL A 1 201 ? 6.730 15.753 -12.945 1.00 43.53 201 VAL A N 1
ATOM 1690 C CA . VAL A 1 201 ? 6.472 16.258 -14.279 1.00 43.53 201 VAL A CA 1
ATOM 1691 C C . VAL A 1 201 ? 7.854 16.642 -14.761 1.00 43.53 201 VAL A C 1
ATOM 1693 O O . VAL A 1 201 ? 8.329 17.742 -14.524 1.00 43.53 201 VAL A O 1
ATOM 1696 N N . ASP A 1 202 ? 8.525 15.627 -15.285 1.00 36.50 202 ASP A N 1
ATOM 1697 C CA . ASP A 1 202 ? 9.846 15.650 -15.891 1.00 36.50 202 ASP A CA 1
ATOM 1698 C C . ASP A 1 202 ? 10.181 17.016 -16.524 1.00 36.50 202 ASP A C 1
ATOM 1700 O O . ASP A 1 202 ? 9.757 17.327 -17.638 1.00 36.50 202 ASP A O 1
ATOM 1704 N N . GLU A 1 203 ? 10.938 17.844 -15.799 1.00 40.41 203 GLU A N 1
ATOM 1705 C CA . GLU A 1 203 ? 11.395 19.160 -16.263 1.00 40.41 203 GLU A CA 1
ATOM 1706 C C . GLU A 1 203 ? 12.495 19.030 -17.337 1.00 40.41 203 GLU A C 1
ATOM 1708 O O . GLU A 1 203 ? 12.878 20.011 -17.977 1.00 40.41 203 GLU A O 1
ATOM 1713 N N . GLN A 1 204 ? 12.962 17.802 -17.611 1.00 40.88 204 GLN A N 1
ATOM 1714 C CA . GLN A 1 204 ? 13.847 17.495 -18.733 1.00 40.88 204 GLN A CA 1
ATOM 1715 C C . GLN A 1 204 ? 13.082 17.137 -20.020 1.00 40.88 204 GLN A C 1
ATOM 1717 O O . GLN A 1 204 ? 13.694 17.028 -21.088 1.00 40.88 204 GLN A O 1
ATOM 1722 N N . ARG A 1 205 ? 11.740 17.090 -20.006 1.00 40.25 205 ARG A N 1
ATOM 1723 C CA . ARG A 1 205 ? 10.930 16.990 -21.234 1.00 40.25 205 ARG A CA 1
ATOM 1724 C C . ARG A 1 205 ? 10.735 18.336 -21.908 1.00 40.25 205 ARG A C 1
ATOM 1726 O O . ARG A 1 205 ? 9.636 18.880 -21.973 1.00 40.25 205 ARG A O 1
ATOM 1733 N N . ARG A 1 206 ? 11.792 18.789 -22.578 1.00 39.00 206 ARG A N 1
ATOM 1734 C CA . ARG A 1 206 ? 11.616 19.545 -23.827 1.00 39.00 206 ARG A CA 1
ATOM 1735 C C . ARG A 1 206 ? 11.514 18.669 -25.076 1.00 39.00 206 ARG A C 1
ATOM 1737 O O . ARG A 1 206 ? 11.397 19.222 -26.158 1.00 39.00 206 ARG A O 1
ATOM 1744 N N . ASN A 1 207 ? 11.456 17.339 -24.943 1.00 40.78 207 ASN A N 1
ATOM 1745 C CA . ASN A 1 207 ? 11.026 16.460 -26.030 1.00 40.78 207 ASN A CA 1
ATOM 1746 C C . ASN A 1 207 ? 9.858 15.573 -25.588 1.00 40.78 207 ASN A C 1
ATOM 1748 O O . ASN A 1 207 ? 9.917 14.825 -24.617 1.00 40.78 207 ASN A O 1
ATOM 1752 N N . SER A 1 208 ? 8.757 15.755 -26.305 1.00 46.28 208 SER A N 1
ATOM 1753 C CA . SER A 1 208 ? 7.410 15.286 -26.031 1.00 46.28 208 SER A CA 1
ATOM 1754 C C . SER A 1 208 ? 7.300 13.763 -25.917 1.00 46.28 208 SER A C 1
ATOM 1756 O O . SER A 1 208 ? 7.785 13.034 -26.778 1.00 46.28 208 SER A O 1
ATOM 1758 N N . CYS A 1 209 ? 6.567 13.295 -24.903 1.00 47.28 209 CYS A N 1
ATOM 1759 C CA . CYS A 1 209 ? 6.054 11.927 -24.760 1.00 47.28 209 CYS A CA 1
ATOM 1760 C C . CYS A 1 209 ? 4.974 11.637 -25.810 1.00 47.28 209 CYS A C 1
ATOM 1762 O O . CYS A 1 209 ? 3.803 11.440 -25.493 1.00 47.28 209 CYS A O 1
ATOM 1764 N N . VAL A 1 210 ? 5.363 11.686 -27.071 1.00 56.19 210 VAL A N 1
ATOM 1765 C CA . VAL A 1 210 ? 4.493 11.502 -28.219 1.00 56.19 210 VAL A CA 1
ATOM 1766 C C . VAL A 1 210 ? 5.244 10.553 -29.149 1.00 56.19 210 VAL A C 1
ATOM 1768 O O . VAL A 1 210 ? 6.417 10.795 -29.429 1.00 56.19 210 VAL A O 1
ATOM 1771 N N . ASP A 1 211 ? 4.624 9.439 -29.556 1.00 59.75 211 ASP A N 1
ATOM 1772 C CA . ASP A 1 211 ? 5.221 8.500 -30.520 1.00 59.75 211 ASP A CA 1
ATOM 1773 C C . ASP A 1 211 ? 5.300 9.209 -31.879 1.00 59.75 211 ASP A C 1
ATOM 1775 O O . ASP A 1 211 ? 4.338 9.230 -32.644 1.00 59.75 211 ASP A O 1
ATOM 1779 N N . VAL A 1 212 ? 6.419 9.893 -32.132 1.00 63.88 212 VAL A N 1
ATOM 1780 C CA . VAL A 1 212 ? 6.687 10.591 -33.390 1.00 63.88 212 VAL A CA 1
ATOM 1781 C C . VAL A 1 212 ? 7.508 9.676 -34.288 1.00 63.88 212 VAL A C 1
ATOM 1783 O O . VAL A 1 212 ? 8.670 9.387 -34.001 1.00 63.88 212 VAL A O 1
ATOM 1786 N N . ARG A 1 213 ? 6.938 9.268 -35.421 1.00 70.19 213 ARG A N 1
ATOM 1787 C CA . ARG A 1 213 ? 7.627 8.469 -36.443 1.00 70.19 213 ARG A CA 1
ATOM 1788 C C . ARG A 1 213 ? 7.837 9.283 -37.703 1.00 70.19 213 ARG A C 1
ATOM 1790 O O . ARG A 1 213 ? 7.066 10.187 -37.997 1.00 70.19 213 ARG A O 1
ATOM 1797 N N . ARG A 1 214 ? 8.864 8.949 -38.482 1.00 77.31 214 ARG A N 1
ATOM 1798 C CA . ARG A 1 214 ? 9.032 9.528 -39.820 1.00 77.31 214 ARG A CA 1
ATOM 1799 C C . ARG A 1 214 ? 8.292 8.677 -40.841 1.00 77.31 214 ARG A C 1
ATOM 1801 O O . ARG A 1 214 ? 8.538 7.478 -40.927 1.00 77.31 214 ARG A O 1
ATOM 1808 N N . VAL A 1 215 ? 7.408 9.300 -41.611 1.00 74.38 215 VAL A N 1
ATOM 1809 C CA . VAL A 1 215 ? 6.676 8.660 -42.708 1.00 74.38 215 VAL A CA 1
ATOM 1810 C C . VAL A 1 215 ? 6.980 9.412 -43.997 1.00 74.38 215 VAL A C 1
ATOM 1812 O O . VAL A 1 215 ? 7.008 10.643 -44.013 1.00 74.38 215 VAL A O 1
ATOM 1815 N N . LYS A 1 216 ? 7.209 8.672 -45.083 1.00 75.31 216 LYS A N 1
ATOM 1816 C CA . LYS A 1 216 ? 7.478 9.249 -46.398 1.00 75.31 216 LYS A CA 1
ATOM 1817 C C . LYS A 1 216 ? 6.169 9.492 -47.142 1.00 75.31 216 LYS A C 1
ATOM 1819 O O . LYS A 1 216 ? 5.478 8.546 -47.508 1.00 75.31 216 LYS A O 1
ATOM 1824 N N . ILE A 1 217 ? 5.842 10.754 -47.391 1.00 71.69 217 ILE A N 1
ATOM 1825 C CA . ILE A 1 217 ? 4.632 11.180 -48.103 1.00 71.69 217 ILE A CA 1
ATOM 1826 C C . ILE A 1 217 ? 5.067 11.998 -49.318 1.00 71.69 217 ILE A C 1
ATOM 1828 O O . ILE A 1 217 ? 5.799 12.978 -49.184 1.00 71.69 217 ILE A O 1
ATOM 1832 N N . ASN A 1 218 ? 4.665 11.577 -50.524 1.00 66.19 218 ASN A N 1
ATOM 1833 C CA . ASN A 1 218 ? 5.061 12.210 -51.793 1.00 66.19 218 ASN A CA 1
ATOM 1834 C C . ASN A 1 218 ? 6.585 12.422 -51.935 1.00 66.19 218 ASN A C 1
ATOM 1836 O O . ASN A 1 218 ? 7.044 13.442 -52.447 1.00 66.19 218 ASN A O 1
ATOM 1840 N N . GLY A 1 219 ? 7.379 11.465 -51.443 1.00 70.12 219 GLY A N 1
ATOM 1841 C CA . GLY A 1 219 ? 8.844 11.506 -51.499 1.00 70.12 219 GLY A CA 1
ATOM 1842 C C . GLY A 1 219 ? 9.519 12.369 -50.427 1.00 70.12 219 GLY A C 1
ATOM 1843 O O . GLY A 1 219 ? 10.746 12.401 -50.390 1.00 70.12 219 GLY A O 1
ATOM 1844 N N . ARG A 1 220 ? 8.758 13.023 -49.540 1.00 66.94 220 ARG A N 1
ATOM 1845 C CA . ARG A 1 220 ? 9.280 13.805 -48.409 1.00 66.94 220 ARG A CA 1
ATOM 1846 C C . ARG A 1 220 ? 9.076 13.058 -47.097 1.00 66.94 220 ARG A C 1
ATOM 1848 O O . ARG A 1 220 ? 7.992 12.536 -46.855 1.00 66.94 220 ARG A O 1
ATOM 1855 N N . ASP A 1 221 ? 10.097 13.043 -46.249 1.00 74.50 221 ASP A N 1
ATOM 1856 C CA . ASP A 1 221 ? 10.011 12.443 -44.917 1.00 74.50 221 ASP A CA 1
ATOM 1857 C C . ASP A 1 221 ? 9.437 13.457 -43.926 1.00 74.50 221 ASP A C 1
ATOM 1859 O O . ASP A 1 221 ? 10.033 14.509 -43.685 1.00 74.50 221 ASP A O 1
ATOM 1863 N N . LEU A 1 222 ? 8.277 13.141 -43.351 1.00 72.69 222 LEU A N 1
ATOM 1864 C CA . LEU A 1 222 ? 7.564 14.001 -42.410 1.00 72.69 222 LEU A CA 1
ATOM 1865 C C . LEU A 1 222 ? 7.443 13.322 -41.038 1.00 72.69 222 LEU A C 1
ATOM 1867 O O . LEU A 1 222 ? 7.189 12.116 -40.979 1.00 72.69 222 LEU A O 1
ATOM 1871 N N . PRO A 1 223 ? 7.616 14.064 -39.929 1.00 67.81 223 PRO A N 1
ATOM 1872 C CA . PRO A 1 223 ? 7.316 13.562 -38.595 1.00 67.81 223 PRO A CA 1
ATOM 1873 C C . PRO A 1 223 ? 5.795 13.475 -38.397 1.00 67.81 223 PRO A C 1
ATOM 1875 O O . PRO A 1 223 ? 5.077 14.453 -38.588 1.00 67.81 223 PRO A O 1
ATOM 1878 N N . VAL A 1 224 ? 5.307 12.303 -38.002 1.00 68.12 224 VAL A N 1
ATOM 1879 C CA . VAL A 1 224 ? 3.894 11.997 -37.763 1.00 68.12 224 VAL A CA 1
ATOM 1880 C C . VAL A 1 224 ? 3.739 11.486 -36.340 1.00 68.12 224 VAL A C 1
ATOM 1882 O O . VAL A 1 224 ? 4.506 10.635 -35.894 1.00 68.12 224 VAL A O 1
ATOM 1885 N N . ILE A 1 225 ? 2.742 12.009 -35.637 1.00 67.06 225 ILE A N 1
ATOM 1886 C CA . ILE A 1 225 ? 2.380 11.603 -34.282 1.00 67.06 225 ILE A CA 1
ATOM 1887 C C . ILE A 1 225 ? 1.410 10.422 -34.365 1.00 67.06 225 ILE A C 1
ATOM 1889 O O . ILE A 1 225 ? 0.346 10.547 -34.967 1.00 67.06 225 ILE A O 1
ATOM 1893 N N . PHE A 1 226 ? 1.762 9.298 -33.747 1.00 59.44 226 PHE A N 1
ATOM 1894 C CA . PHE A 1 226 ? 0.907 8.121 -33.636 1.00 59.44 226 PHE A CA 1
ATOM 1895 C C . PHE A 1 226 ? 0.266 8.074 -32.249 1.00 59.44 226 PHE A C 1
ATOM 1897 O O . PHE A 1 226 ? 0.937 7.859 -31.242 1.00 59.44 226 PHE A O 1
ATOM 1904 N N . ASP A 1 227 ? -1.051 8.263 -32.204 1.00 61.94 227 ASP A N 1
ATOM 1905 C CA . ASP A 1 227 ? -1.864 7.970 -31.028 1.00 61.94 227 ASP A CA 1
ATOM 1906 C C . ASP A 1 227 ? -2.593 6.639 -31.259 1.00 61.94 227 ASP A C 1
ATOM 1908 O O . ASP A 1 227 ? -3.221 6.432 -32.296 1.00 61.94 227 ASP A O 1
ATOM 1912 N N . THR A 1 228 ? -2.486 5.709 -30.313 1.00 53.75 228 THR A N 1
ATOM 1913 C CA . THR A 1 228 ? -3.039 4.345 -30.451 1.00 53.75 228 THR A CA 1
ATOM 1914 C C . THR A 1 228 ? -4.552 4.272 -30.209 1.00 53.75 228 THR A C 1
ATOM 1916 O O . THR A 1 228 ? -5.120 3.183 -30.267 1.00 53.75 228 THR A O 1
ATOM 1919 N N . GLY A 1 229 ? -5.213 5.409 -29.951 1.00 50.06 229 GLY A N 1
ATOM 1920 C CA . GLY A 1 229 ? -6.629 5.464 -29.567 1.00 50.06 229 GLY A CA 1
ATOM 1921 C C . GLY A 1 229 ? -7.569 6.275 -30.467 1.00 50.06 229 GLY A C 1
ATOM 1922 O O . GLY A 1 229 ? -8.761 6.321 -30.168 1.00 50.06 229 GLY A O 1
ATOM 1923 N N . ALA A 1 230 ? -7.097 6.922 -31.537 1.00 56.91 230 ALA A N 1
ATOM 1924 C CA . ALA A 1 230 ? -7.960 7.755 -32.381 1.00 56.91 230 ALA A CA 1
ATOM 1925 C C . ALA A 1 230 ? -8.611 6.947 -33.517 1.00 56.91 230 ALA A C 1
ATOM 1927 O O . ALA A 1 230 ? -7.933 6.247 -34.266 1.00 56.91 230 ALA A O 1
ATOM 1928 N N . SER A 1 231 ? -9.931 7.077 -33.678 1.00 46.75 231 SER A N 1
ATOM 1929 C CA . SER A 1 231 ? -10.692 6.444 -34.766 1.00 46.75 231 SER A CA 1
ATOM 1930 C C . SER A 1 231 ? -10.436 7.073 -36.141 1.00 46.75 231 SER A C 1
ATOM 1932 O O . SER A 1 231 ? -10.746 6.465 -37.161 1.00 46.75 231 SER A O 1
ATOM 1934 N N . GLU A 1 232 ? -9.886 8.290 -36.179 1.00 58.03 232 GLU A N 1
ATOM 1935 C CA . GLU A 1 232 ? -9.634 9.070 -37.393 1.00 58.03 232 GLU A CA 1
ATOM 1936 C C . GLU A 1 232 ? -8.259 9.753 -37.307 1.00 58.03 232 GLU A C 1
ATOM 1938 O O . GLU A 1 232 ? -7.807 10.139 -36.228 1.00 58.03 232 GLU A O 1
ATOM 1943 N N . SER A 1 233 ? -7.583 9.903 -38.450 1.00 63.84 233 SER A N 1
ATOM 1944 C CA . SER A 1 233 ? -6.297 10.608 -38.545 1.00 63.84 233 SER A CA 1
ATOM 1945 C C . SER A 1 233 ? -6.516 12.093 -38.841 1.00 63.84 233 SER A C 1
ATOM 1947 O O . SER A 1 233 ? -7.255 12.437 -39.762 1.00 63.84 233 SER A O 1
ATOM 1949 N N . PHE A 1 234 ? -5.837 12.978 -38.107 1.00 64.94 234 PHE A N 1
ATOM 1950 C CA . PHE A 1 234 ? -5.921 14.427 -38.307 1.00 64.94 234 PHE A CA 1
ATOM 1951 C C . PHE A 1 234 ? -4.642 14.969 -38.951 1.00 64.94 234 PHE A C 1
ATOM 1953 O O . PHE A 1 234 ? -3.536 14.633 -38.534 1.00 64.94 234 PHE A O 1
ATOM 1960 N N . ILE A 1 235 ? -4.791 15.849 -39.945 1.00 66.50 235 ILE A N 1
ATOM 1961 C CA . ILE A 1 235 ? -3.681 16.584 -40.565 1.00 66.50 235 ILE A CA 1
ATOM 1962 C C . ILE A 1 235 ? -3.869 18.069 -40.263 1.00 66.50 235 ILE A C 1
ATOM 1964 O O . ILE A 1 235 ? -4.914 18.651 -40.558 1.00 66.50 235 ILE A O 1
ATOM 1968 N N . CYS A 1 236 ? -2.847 18.696 -39.681 1.00 63.44 236 CYS A N 1
ATOM 1969 C CA . CYS A 1 236 ? -2.857 20.134 -39.439 1.00 63.44 236 CYS A CA 1
ATOM 1970 C C . CYS A 1 236 ? -2.895 20.904 -40.763 1.00 63.44 236 CYS A C 1
ATOM 1972 O O . CYS A 1 236 ? -2.161 20.597 -41.703 1.00 63.44 236 CYS A O 1
ATOM 1974 N N . SER A 1 237 ? -3.701 21.966 -40.819 1.00 62.53 237 SER A N 1
ATOM 1975 C CA . SER A 1 237 ? -3.920 22.736 -42.049 1.00 62.53 237 SER A CA 1
ATOM 1976 C C . SER A 1 237 ? -2.640 23.327 -42.653 1.00 62.53 237 SER A C 1
ATOM 1978 O O . SER A 1 237 ? -2.530 23.420 -43.874 1.00 62.53 237 SER A O 1
ATOM 1980 N N . GLY A 1 238 ? -1.645 23.661 -41.822 1.00 66.31 238 GLY A N 1
ATOM 1981 C CA . GLY A 1 238 ? -0.334 24.151 -42.266 1.00 66.31 238 GLY A CA 1
ATOM 1982 C C . GLY A 1 238 ? 0.482 23.140 -43.085 1.00 66.31 238 GLY A C 1
ATOM 1983 O O . GLY A 1 238 ? 1.322 23.546 -43.890 1.00 66.31 238 GLY A O 1
ATOM 1984 N N . GLU A 1 239 ? 0.191 21.844 -42.935 1.00 67.12 239 GLU A N 1
ATOM 1985 C CA . GLU A 1 239 ? 0.876 20.740 -43.617 1.00 67.12 239 GLU A CA 1
ATOM 1986 C C . GLU A 1 239 ? 0.132 20.245 -44.867 1.00 67.12 239 GLU A C 1
ATOM 1988 O O . GLU A 1 239 ? 0.709 19.519 -45.675 1.00 67.12 239 GLU A O 1
ATOM 1993 N N . LEU A 1 240 ? -1.109 20.692 -45.111 1.00 65.69 240 LEU A N 1
ATOM 1994 C CA . LEU A 1 240 ? -1.914 20.287 -46.279 1.00 65.69 240 LEU A CA 1
ATOM 1995 C C . LEU A 1 240 ? -1.229 20.587 -47.624 1.00 65.69 240 LEU A C 1
ATOM 1997 O O . LEU A 1 240 ? -1.391 19.840 -48.589 1.00 65.69 240 LEU A O 1
ATOM 2001 N N . LYS A 1 241 ? -0.392 21.631 -47.678 1.00 65.00 241 LYS A N 1
ATOM 2002 C CA . LYS A 1 241 ? 0.433 21.981 -48.849 1.00 65.00 241 LYS A CA 1
ATOM 2003 C C . LYS A 1 241 ? 1.371 20.849 -49.293 1.00 65.00 241 LYS A C 1
ATOM 2005 O O . LYS A 1 241 ? 1.686 20.744 -50.476 1.00 65.00 241 LYS A O 1
ATOM 2010 N N . ASN A 1 242 ? 1.795 19.981 -48.370 1.00 65.19 242 ASN A N 1
ATOM 2011 C CA . ASN A 1 242 ? 2.660 18.834 -48.664 1.00 65.19 242 ASN A CA 1
ATOM 2012 C C . ASN A 1 242 ? 1.896 17.657 -49.303 1.00 65.19 242 ASN A C 1
ATOM 2014 O O . ASN A 1 242 ? 2.508 16.768 -49.901 1.00 65.19 242 ASN A O 1
ATOM 2018 N N . PHE A 1 243 ? 0.563 17.679 -49.249 1.00 63.47 243 PHE A N 1
ATOM 2019 C CA . PHE A 1 243 ? -0.308 16.631 -49.779 1.00 63.47 243 PHE A CA 1
ATOM 2020 C C . PHE A 1 243 ? -0.903 16.958 -51.159 1.00 63.47 243 PHE A C 1
ATOM 2022 O O . PHE A 1 243 ? -1.686 16.166 -51.670 1.00 63.47 243 PHE A O 1
ATOM 2029 N N . LYS A 1 244 ? -0.526 18.086 -51.791 1.00 63.03 244 LYS A N 1
ATOM 2030 C CA . LYS A 1 244 ? -1.076 18.553 -53.087 1.00 63.03 244 LYS A CA 1
ATOM 2031 C C . LYS A 1 244 ? -2.618 18.584 -53.124 1.00 63.03 244 LYS A C 1
ATOM 2033 O O . LYS A 1 244 ? -3.224 18.345 -54.166 1.00 63.03 244 LYS A O 1
ATOM 2038 N N . VAL A 1 245 ? -3.260 18.866 -51.989 1.00 59.09 245 VAL A N 1
ATOM 2039 C CA . VAL A 1 245 ? -4.721 18.993 -51.915 1.00 59.09 245 VAL A CA 1
ATOM 2040 C C . VAL A 1 245 ? -5.110 20.372 -52.446 1.00 59.09 245 VAL A C 1
ATOM 2042 O O . VAL A 1 245 ? -4.827 21.383 -51.807 1.00 59.09 245 VAL A O 1
ATOM 2045 N N . ASN A 1 246 ? -5.746 20.419 -53.618 1.00 55.75 246 ASN A N 1
ATOM 2046 C CA . ASN A 1 246 ? -6.064 21.674 -54.312 1.00 55.75 246 ASN A CA 1
ATOM 2047 C C . ASN A 1 246 ? -7.456 22.237 -53.978 1.00 55.75 246 ASN A C 1
ATOM 2049 O O . ASN A 1 246 ? -7.787 23.341 -54.408 1.00 55.75 246 ASN A O 1
ATOM 2053 N N . THR A 1 247 ? -8.288 21.513 -53.224 1.00 55.78 247 THR A N 1
ATOM 2054 C CA . THR A 1 247 ? -9.656 21.950 -52.911 1.00 55.78 247 THR A CA 1
ATOM 2055 C C . THR A 1 247 ? -10.001 21.605 -51.467 1.00 55.78 247 THR A C 1
ATOM 2057 O O . THR A 1 247 ? -9.907 20.454 -51.048 1.00 55.78 247 THR A O 1
ATOM 2060 N N . LEU A 1 248 ? -10.355 22.625 -50.683 1.00 59.12 248 LEU A N 1
ATOM 2061 C CA . LEU A 1 248 ? -10.645 22.509 -49.254 1.00 59.12 248 LEU A CA 1
ATOM 2062 C C . LEU A 1 248 ? -12.076 22.983 -48.993 1.00 59.12 248 LEU A C 1
ATOM 2064 O O . LEU A 1 248 ? -12.423 24.113 -49.337 1.00 59.12 248 LEU A O 1
ATOM 2068 N N . TYR A 1 249 ? -12.897 22.147 -48.357 1.00 57.81 249 TYR A N 1
ATOM 2069 C CA . TYR A 1 249 ? -14.248 22.513 -47.930 1.00 57.81 249 TYR A CA 1
ATOM 2070 C C . TYR A 1 249 ? -14.278 22.803 -46.426 1.00 57.81 249 TYR A C 1
ATOM 2072 O O . TYR A 1 249 ? -13.697 22.072 -45.621 1.00 57.81 249 TYR A O 1
ATOM 2080 N N . ARG A 1 250 ? -14.963 23.881 -46.024 1.00 61.56 250 ARG A N 1
ATOM 2081 C CA . ARG A 1 250 ? -15.019 24.336 -44.628 1.00 61.56 250 ARG A CA 1
ATOM 2082 C C . ARG A 1 250 ? -16.386 24.021 -44.026 1.00 61.56 250 ARG A C 1
ATOM 2084 O O . ARG A 1 250 ? -17.399 24.523 -44.502 1.00 61.56 250 ARG A O 1
ATOM 2091 N N . LYS A 1 251 ? -16.414 23.221 -42.957 1.00 62.94 251 LYS A N 1
ATOM 2092 C CA . LYS A 1 251 ? -17.643 22.826 -42.252 1.00 62.94 251 LYS A CA 1
ATOM 2093 C C . LYS A 1 251 ? -17.573 23.252 -40.789 1.00 62.94 251 LYS A C 1
ATOM 2095 O O . LYS A 1 251 ? -16.631 22.898 -40.085 1.00 62.94 251 LYS A O 1
ATOM 2100 N N . LYS A 1 252 ? -18.581 23.987 -40.318 1.00 69.00 252 LYS A N 1
ATOM 2101 C CA . LYS A 1 252 ? -18.744 24.306 -38.892 1.00 69.00 252 LYS A CA 1
ATOM 2102 C C . LYS A 1 252 ? -19.479 23.174 -38.181 1.00 69.00 252 LYS A C 1
ATOM 2104 O O . LYS A 1 252 ? -20.513 22.719 -38.667 1.00 69.00 252 LYS A O 1
ATOM 2109 N N . LYS A 1 253 ? -18.955 22.730 -37.037 1.00 63.34 253 LYS A N 1
ATOM 2110 C CA . LYS A 1 253 ? -19.664 21.850 -36.100 1.00 63.34 253 LYS A CA 1
ATOM 2111 C C . LYS A 1 253 ? -19.631 22.440 -34.696 1.00 63.34 253 LYS A C 1
ATOM 2113 O O . LYS A 1 253 ? -18.605 22.943 -34.250 1.00 63.34 253 LYS A O 1
ATOM 2118 N N . THR A 1 254 ? -20.754 22.334 -34.007 1.00 69.62 254 THR A N 1
ATOM 2119 C CA . THR A 1 254 ? -20.950 22.726 -32.612 1.00 69.62 254 THR A CA 1
ATOM 2120 C C . THR A 1 254 ? -20.930 21.490 -31.723 1.00 69.62 254 THR A C 1
ATOM 2122 O O . THR A 1 254 ? -21.620 20.510 -32.000 1.00 69.62 254 THR A O 1
ATOM 2125 N N . PHE A 1 255 ? -20.153 21.536 -30.645 1.00 60.75 255 PHE A N 1
ATOM 2126 C CA . PHE A 1 255 ? -20.021 20.457 -29.669 1.00 60.75 255 PHE A CA 1
ATOM 2127 C C . PHE A 1 255 ? -20.363 20.976 -28.275 1.00 60.75 255 PHE A C 1
ATOM 2129 O O . PHE A 1 255 ? -19.968 22.080 -27.911 1.00 60.75 255 PHE A O 1
ATOM 2136 N N . ARG A 1 256 ? -21.095 20.188 -27.484 1.00 64.81 256 ARG A N 1
ATOM 2137 C CA . ARG A 1 256 ? -21.418 20.513 -26.089 1.00 64.81 256 ARG A CA 1
ATOM 2138 C C . ARG A 1 256 ? -20.574 19.638 -25.166 1.00 64.81 256 ARG A C 1
ATOM 2140 O O . ARG A 1 256 ? -20.647 18.416 -25.248 1.00 64.81 256 ARG A O 1
ATOM 2147 N N . MET A 1 257 ? -19.783 20.276 -24.315 1.00 60.72 257 MET A N 1
ATOM 2148 C CA . MET A 1 257 ? -18.870 19.635 -23.372 1.00 60.72 257 MET A CA 1
ATOM 2149 C C . MET A 1 257 ? -19.610 19.151 -22.114 1.00 60.72 257 MET A C 1
ATOM 2151 O O . MET A 1 257 ? -20.743 19.557 -21.843 1.00 60.72 257 MET A O 1
ATOM 2155 N N . ILE A 1 258 ? -18.970 18.265 -21.342 1.00 51.28 258 ILE A N 1
ATOM 2156 C CA . ILE A 1 258 ? -19.534 17.634 -20.128 1.00 51.28 258 ILE A CA 1
ATOM 2157 C C . ILE A 1 258 ? -19.845 18.675 -19.037 1.00 51.28 258 ILE A C 1
ATOM 2159 O O . ILE A 1 258 ? -20.816 18.534 -18.296 1.00 51.28 258 ILE A O 1
ATOM 2163 N N . ASP A 1 259 ? -19.079 19.763 -18.993 1.00 66.62 259 ASP A N 1
ATOM 2164 C CA . ASP A 1 259 ? -19.291 20.929 -18.128 1.00 66.62 259 ASP A CA 1
ATOM 2165 C C . ASP A 1 259 ? -20.340 21.923 -18.679 1.00 66.62 259 ASP A C 1
ATOM 2167 O O . ASP A 1 259 ? -20.533 23.001 -18.124 1.00 66.62 259 ASP A O 1
ATOM 2171 N N . LYS A 1 260 ? -21.059 21.531 -19.742 1.00 63.62 260 LYS A N 1
ATOM 2172 C CA . LYS A 1 260 ? -22.141 22.252 -20.437 1.00 63.62 260 LYS A CA 1
ATOM 2173 C C . LYS A 1 260 ? -21.721 23.453 -21.286 1.00 63.62 260 LYS A C 1
ATOM 2175 O O . LYS A 1 260 ? -22.599 24.068 -21.897 1.00 63.62 260 LYS A O 1
ATOM 2180 N N . HIS A 1 261 ? -20.432 23.751 -21.421 1.00 67.50 261 HIS A N 1
ATOM 2181 C CA . HIS A 1 261 ? -19.981 24.765 -22.374 1.00 67.50 261 HIS A CA 1
ATOM 2182 C C . HIS A 1 261 ? -20.126 24.269 -23.819 1.00 67.50 261 HIS A C 1
ATOM 2184 O O . HIS A 1 261 ? -19.977 23.079 -24.108 1.00 67.50 261 HIS A O 1
ATOM 2190 N N . VAL A 1 262 ? -20.448 25.177 -24.743 1.00 64.62 262 VAL A N 1
ATOM 2191 C CA . VAL A 1 262 ? -20.573 24.865 -26.174 1.00 64.62 262 VAL A CA 1
ATOM 2192 C C . VAL A 1 262 ? -19.367 25.427 -26.911 1.00 64.62 262 VAL A C 1
ATOM 2194 O O . VAL A 1 262 ? -19.051 26.606 -26.782 1.00 64.62 262 VAL A O 1
ATOM 2197 N N . ILE A 1 263 ? -18.708 24.574 -27.689 1.00 66.44 263 ILE A N 1
ATOM 2198 C CA . ILE A 1 263 ? -17.530 24.907 -28.484 1.00 66.44 263 ILE A CA 1
ATOM 2199 C C . ILE A 1 263 ? -17.885 24.760 -29.962 1.00 66.44 263 ILE A C 1
ATOM 2201 O O . ILE A 1 263 ? -18.368 23.713 -30.398 1.00 66.44 263 ILE A O 1
ATOM 2205 N N . GLU A 1 264 ? -17.621 25.803 -30.747 1.00 63.22 264 GLU A N 1
ATOM 2206 C CA . GLU A 1 264 ? -17.717 25.744 -32.205 1.00 63.22 264 GLU A CA 1
ATOM 2207 C C . GLU A 1 264 ? -16.352 25.440 -32.814 1.00 63.22 264 GLU A C 1
ATOM 2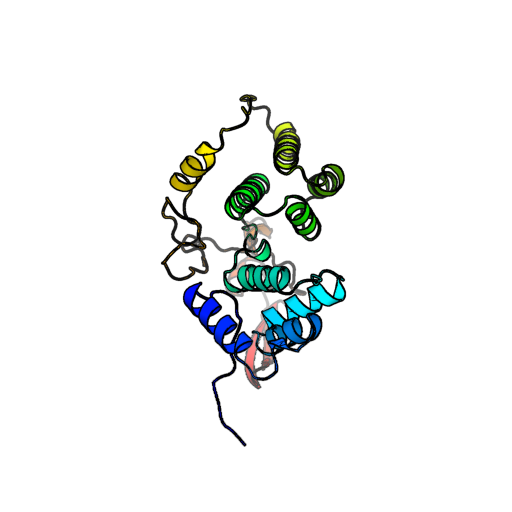209 O O . GLU A 1 264 ? -15.390 26.184 -32.623 1.00 63.22 264 GLU A O 1
ATOM 2214 N N . VAL A 1 265 ? -16.271 24.371 -33.600 1.00 67.62 265 VAL A N 1
ATOM 2215 C CA . VAL A 1 265 ? -15.050 23.986 -34.304 1.00 67.62 265 VAL A CA 1
ATOM 2216 C C . VAL A 1 265 ? -15.265 24.137 -35.805 1.00 67.62 265 VAL A C 1
ATOM 2218 O O . VAL A 1 265 ? -16.186 23.571 -36.401 1.00 67.62 265 VAL A O 1
ATOM 2221 N N . ASN A 1 266 ? -14.377 24.908 -36.430 1.00 57.91 266 ASN A N 1
ATOM 2222 C CA . ASN A 1 266 ? -14.276 25.001 -37.879 1.00 57.91 266 ASN A CA 1
ATOM 2223 C C . ASN A 1 266 ? -13.387 23.860 -38.378 1.00 57.91 266 ASN A C 1
ATOM 2225 O O . ASN A 1 266 ? -12.176 23.898 -38.174 1.00 57.91 266 ASN A O 1
ATOM 2229 N N . MET A 1 267 ? -13.967 22.871 -39.050 1.00 54.56 267 MET A N 1
ATOM 2230 C CA . MET A 1 267 ? -13.204 21.802 -39.689 1.00 54.56 267 MET A CA 1
ATOM 2231 C C . MET A 1 267 ? -12.930 22.153 -41.150 1.00 54.56 267 MET A C 1
ATOM 2233 O O . MET A 1 267 ? -13.801 22.669 -41.855 1.00 54.56 267 MET A O 1
ATOM 2237 N N . ILE A 1 268 ? -11.709 21.872 -41.593 1.00 59.28 268 ILE A N 1
ATOM 2238 C CA . ILE A 1 268 ? -11.289 21.982 -42.989 1.00 59.28 268 ILE A CA 1
ATOM 2239 C C . ILE A 1 268 ? -11.086 20.554 -43.477 1.00 59.28 268 ILE A C 1
ATOM 2241 O O . ILE A 1 268 ? -10.237 19.848 -42.939 1.00 59.28 268 ILE A O 1
ATOM 2245 N N . LEU A 1 269 ? -11.887 20.127 -44.449 1.00 56.91 269 LEU A N 1
ATOM 2246 C CA . LEU A 1 269 ? -11.812 18.787 -45.017 1.00 56.91 269 LEU A CA 1
ATOM 2247 C C . LEU A 1 269 ? -11.241 18.864 -46.441 1.00 56.91 269 LEU A C 1
ATOM 2249 O O . LEU A 1 269 ? -11.657 19.747 -47.202 1.00 56.91 269 LEU A O 1
ATOM 2253 N N . PRO A 1 270 ? -10.294 17.980 -46.802 1.00 56.25 270 PRO A N 1
ATOM 2254 C CA . PRO A 1 270 ? -9.909 17.787 -48.194 1.00 56.25 270 PRO A CA 1
ATOM 2255 C C . PRO A 1 270 ? -11.097 17.186 -48.965 1.00 56.25 270 PRO A C 1
ATOM 2257 O O . PRO A 1 270 ? -11.814 16.351 -48.411 1.00 56.25 270 PRO A O 1
ATOM 2260 N N . VAL A 1 271 ? -11.327 17.642 -50.201 1.00 53.88 271 VAL A N 1
ATOM 2261 C CA . VAL A 1 271 ? -12.274 17.005 -51.140 1.00 53.88 271 VAL A CA 1
ATOM 2262 C C . VAL A 1 271 ? -11.541 15.949 -51.952 1.00 53.88 271 VAL A C 1
ATOM 2264 O O . VAL A 1 271 ? -10.414 16.260 -52.404 1.00 53.88 271 VAL A O 1
#

InterPro domains:
  IPR001878 Zinc finger, CCHC-type [PF00098] (178-195)
  IPR001878 Zinc finger, CCHC-type [PS50158] (178-193)
  IPR001878 Zinc finger, CCHC-type [SM00343] (179-195)
  IPR001969 Aspartic peptidase, active site [PS00141] (224-235)
  IPR036875 Zinc finger, CCHC-type superfamily [SSF57756] (173-195)

Sequence (271 aa):
MHQLGRKPIFRRGMSEKNLKIEFFMLEGLDGFNGKDTRAKMTEVAIRGSENLKEWFYELGSDEKLPSDWVHFKKMVENFCLERDLSQIRKYREEGWIDYLIRIRDFVHFQKIDEKSVFQYLRKMRMPIDMKICVHALDGNLDLFIDRISEIKGENSKEERKEVKLLPPDVYKERRTKRKCYNCGEEGHFAKECDNDRIMMVDEQRRNSCVDVRRVKINGRDLPVIFDTGASESFICSGELKNFKVNTLYRKKKTFRMIDKHVIEVNMILPV

Radius of gyration: 27.3 Å; chains: 1; bounding box: 59×47×80 Å

Secondary structure (DSSP, 8-state):
-----PPP-B-TT--HHHHHHHHHHHHTSTTTTTS-HHHHHHHHHHTB-HHHHHHHHHHHHTT---SSHHHHHHHHHHHHTT-SGGG-PPPSSS-HHHHHHHHHHHHHHHT--HHHHHHHHHHS---HHHHHHHHHS-S-HHHHHHHHHHHHHTT------------TTHHHHHHHHSBPTTT--BSS-GGG--S-------TT-SS-SSEEEEEEETTEEEEEEE-TT-SS----GGGGGGGT---EEEEEEEEE-TTS-EEEEEEEEE-

pLDDT: mean 74.32, std 16.87, range [33.47, 96.38]